Protein AF-A0A255YRR7-F1 (afdb_monomer_lite)

pLDDT: mean 94.7, std 6.84, range [47.78, 98.81]

Structure (mmCIF, N/CA/C/O backbone):
data_AF-A0A255YRR7-F1
#
_entry.id   AF-A0A255YRR7-F1
#
loop_
_atom_site.group_PDB
_atom_site.id
_atom_site.type_symbol
_atom_site.label_atom_id
_atom_site.label_alt_id
_atom_site.label_comp_id
_atom_site.label_asym_id
_atom_site.label_entity_id
_atom_site.label_seq_id
_atom_site.pdbx_PDB_ins_code
_atom_site.Cartn_x
_atom_site.Cartn_y
_atom_site.Cartn_z
_atom_site.occupancy
_atom_site.B_iso_or_equiv
_atom_site.auth_seq_id
_atom_site.auth_comp_id
_atom_site.auth_asym_id
_atom_site.auth_atom_id
_atom_site.pdbx_PDB_model_num
ATOM 1 N N . MET A 1 1 ? 23.793 9.890 -6.135 1.00 53.50 1 MET A N 1
ATOM 2 C CA . MET A 1 1 ? 23.347 9.539 -7.499 1.00 53.50 1 MET A CA 1
ATOM 3 C C . MET A 1 1 ? 22.215 8.545 -7.332 1.00 53.50 1 MET A C 1
ATOM 5 O O . MET A 1 1 ? 22.422 7.558 -6.641 1.00 53.50 1 MET A O 1
ATOM 9 N N . THR A 1 2 ? 21.015 8.856 -7.817 1.00 67.88 2 THR A N 1
ATOM 10 C CA . THR A 1 2 ? 19.862 7.955 -7.677 1.00 67.88 2 THR A CA 1
ATOM 11 C C . THR A 1 2 ? 20.075 6.732 -8.561 1.00 67.88 2 THR A C 1
ATOM 13 O O . THR A 1 2 ? 20.531 6.871 -9.698 1.00 67.88 2 THR A O 1
ATOM 16 N N . ASP A 1 3 ? 19.780 5.543 -8.038 1.00 87.75 3 ASP A N 1
ATOM 17 C CA . ASP A 1 3 ? 19.823 4.315 -8.826 1.00 87.75 3 ASP A CA 1
ATOM 18 C C . ASP A 1 3 ? 18.972 4.456 -10.098 1.00 87.75 3 ASP A C 1
ATOM 20 O O . ASP A 1 3 ? 17.912 5.081 -10.094 1.00 87.75 3 ASP A O 1
ATOM 24 N N . TRP A 1 4 ? 19.411 3.843 -11.200 1.00 93.94 4 TRP A N 1
ATOM 25 C CA . TRP A 1 4 ? 18.760 3.988 -12.511 1.00 93.94 4 TRP A CA 1
ATOM 26 C C . TRP A 1 4 ? 17.308 3.482 -12.560 1.00 93.94 4 TRP A C 1
ATOM 28 O O . TRP A 1 4 ? 16.596 3.820 -13.503 1.00 93.94 4 TRP A O 1
ATOM 38 N N . TYR A 1 5 ? 16.905 2.694 -11.558 1.00 94.56 5 TYR A N 1
ATOM 39 C CA . TYR A 1 5 ? 15.579 2.108 -11.365 1.00 94.56 5 TYR A CA 1
ATOM 40 C C . TYR A 1 5 ? 14.782 2.782 -10.232 1.00 94.56 5 TYR A C 1
ATOM 42 O O . TYR A 1 5 ? 13.851 2.183 -9.696 1.00 94.56 5 TYR A O 1
ATOM 50 N N . ARG A 1 6 ? 15.166 4.004 -9.832 1.00 96.75 6 ARG A N 1
ATOM 51 C CA . ARG A 1 6 ? 14.484 4.808 -8.804 1.00 96.75 6 ARG A CA 1
ATOM 52 C C . ARG A 1 6 ? 14.166 6.233 -9.261 1.00 96.75 6 ARG A C 1
ATOM 54 O O . ARG A 1 6 ? 14.314 7.196 -8.511 1.00 96.75 6 ARG A O 1
ATOM 61 N N . ARG A 1 7 ? 13.801 6.401 -10.532 1.00 96.19 7 ARG A N 1
ATOM 62 C CA . ARG A 1 7 ? 13.471 7.723 -11.086 1.00 96.19 7 ARG A CA 1
ATOM 63 C C . ARG A 1 7 ? 12.088 8.177 -10.631 1.00 96.19 7 ARG A C 1
ATOM 65 O O . ARG A 1 7 ? 11.178 7.366 -10.523 1.00 96.19 7 ARG A O 1
ATOM 72 N N . LYS A 1 8 ? 11.923 9.488 -10.454 1.00 96.75 8 LYS A N 1
ATOM 73 C CA . LYS A 1 8 ? 10.622 10.134 -10.197 1.00 96.75 8 LYS A CA 1
ATOM 74 C C . LYS A 1 8 ? 10.074 10.870 -11.427 1.00 96.75 8 LYS A C 1
ATOM 76 O O . LYS A 1 8 ? 9.119 11.628 -11.327 1.00 96.75 8 LYS A O 1
ATOM 81 N N . THR A 1 9 ? 10.692 10.644 -12.585 1.00 96.12 9 THR A N 1
ATOM 82 C CA . THR A 1 9 ? 10.307 11.159 -13.905 1.00 96.12 9 THR A CA 1
ATOM 83 C C . THR A 1 9 ? 10.268 10.007 -14.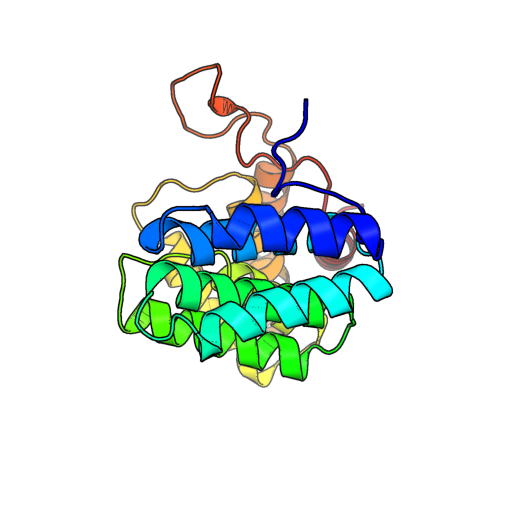901 1.00 96.12 9 THR A C 1
ATOM 85 O O . THR A 1 9 ? 10.913 8.980 -14.680 1.00 96.12 9 THR A O 1
ATOM 88 N N . TRP A 1 10 ? 9.517 10.175 -15.992 1.00 97.75 10 TRP A N 1
ATOM 89 C CA . TRP A 1 10 ? 9.424 9.171 -17.052 1.00 97.75 10 TRP A CA 1
ATOM 90 C C . TRP A 1 10 ? 9.285 9.798 -18.442 1.00 97.75 10 TRP A C 1
ATOM 92 O O . TRP A 1 10 ? 8.245 9.722 -19.097 1.00 97.75 10 TRP A O 1
ATOM 102 N N . THR A 1 11 ? 10.336 10.487 -18.876 1.00 97.25 11 THR A N 1
ATOM 103 C CA . THR A 1 11 ? 10.467 10.962 -20.259 1.00 97.25 11 THR A CA 1
ATOM 104 C C . THR A 1 11 ? 10.795 9.806 -21.212 1.00 97.25 11 THR A C 1
ATOM 106 O O . THR A 1 11 ? 11.198 8.728 -20.780 1.00 97.25 11 THR A O 1
ATOM 109 N N . LYS A 1 12 ? 10.700 10.034 -22.530 1.00 97.06 12 LYS A N 1
ATOM 110 C CA . LYS A 1 12 ? 11.133 9.047 -23.536 1.00 97.06 12 LYS A CA 1
ATOM 111 C C . LYS A 1 12 ? 12.590 8.603 -23.320 1.00 97.06 12 LYS A C 1
ATOM 113 O O . LYS A 1 12 ? 12.892 7.421 -23.409 1.00 97.06 12 LYS A O 1
ATOM 118 N N . THR A 1 13 ? 13.473 9.541 -22.978 1.00 97.31 13 THR A N 1
ATOM 119 C CA . THR A 1 13 ? 14.878 9.245 -22.666 1.00 97.31 13 THR A CA 1
ATOM 120 C C . THR A 1 13 ? 15.019 8.426 -21.382 1.00 97.31 13 THR A C 1
ATOM 122 O O . THR A 1 13 ? 15.795 7.474 -21.360 1.00 97.31 13 THR A O 1
ATOM 125 N N . ASP A 1 14 ? 14.248 8.739 -20.331 1.00 97.38 14 ASP A N 1
ATOM 126 C CA . ASP A 1 14 ? 14.235 7.930 -19.101 1.00 97.38 14 ASP A CA 1
ATOM 127 C C . ASP A 1 14 ? 13.838 6.480 -19.398 1.00 97.38 14 ASP A C 1
ATOM 129 O O . ASP A 1 14 ? 14.489 5.550 -18.919 1.00 97.38 14 ASP A O 1
ATOM 133 N N . GLU A 1 15 ? 12.795 6.296 -20.209 1.00 98.00 15 GLU A N 1
ATOM 134 C CA . GLU A 1 15 ? 12.277 4.991 -20.611 1.00 98.00 15 GLU A CA 1
ATOM 135 C C . GLU A 1 15 ? 13.313 4.183 -21.408 1.00 98.00 15 GLU A C 1
ATOM 137 O O . GLU A 1 15 ? 13.600 3.030 -21.070 1.00 98.00 15 GLU A O 1
ATOM 142 N N . GLU A 1 16 ? 13.916 4.791 -22.432 1.00 98.06 16 GLU A N 1
ATOM 143 C CA . GLU A 1 16 ? 14.947 4.162 -23.265 1.00 98.06 16 GLU A CA 1
ATOM 144 C C . GLU A 1 16 ? 16.166 3.742 -22.432 1.00 98.06 16 GLU A C 1
ATOM 146 O O . GLU A 1 16 ? 16.626 2.598 -22.518 1.00 98.06 16 GLU A O 1
ATOM 151 N N . GLU A 1 17 ? 16.666 4.629 -21.568 1.00 97.69 17 GLU A N 1
ATOM 152 C CA . GLU A 1 17 ? 17.787 4.324 -20.678 1.00 97.69 17 GLU A CA 1
ATOM 153 C C . GLU A 1 17 ? 17.446 3.224 -19.672 1.00 97.69 17 GLU A C 1
ATOM 155 O O . GLU A 1 17 ? 18.277 2.347 -19.399 1.00 97.69 17 GLU A O 1
ATOM 160 N N . TYR A 1 18 ? 16.240 3.268 -19.104 1.00 98.06 18 TYR A N 1
ATOM 161 C CA . TYR A 1 18 ? 15.774 2.282 -18.141 1.00 98.06 18 TYR A CA 1
ATOM 162 C C . TYR A 1 18 ? 15.717 0.892 -18.774 1.00 98.06 18 TYR A C 1
ATOM 164 O O . TYR A 1 18 ? 16.321 -0.046 -18.248 1.00 98.06 18 TYR A O 1
ATOM 172 N N . PHE A 1 19 ? 15.066 0.746 -19.930 1.00 98.25 19 PHE A N 1
ATOM 173 C CA . PHE A 1 19 ? 14.939 -0.556 -20.582 1.00 98.25 19 PHE A CA 1
ATOM 174 C C . PHE A 1 19 ? 16.262 -1.059 -21.168 1.00 98.25 19 PHE A C 1
ATOM 176 O O . PHE A 1 19 ? 16.522 -2.264 -21.115 1.00 98.25 19 PHE A O 1
ATOM 183 N N . ALA A 1 20 ? 17.151 -0.171 -21.625 1.00 98.25 20 ALA A N 1
ATOM 184 C CA . ALA A 1 20 ? 18.505 -0.555 -22.021 1.00 98.25 20 ALA A CA 1
ATOM 185 C C . ALA A 1 20 ? 19.300 -1.150 -20.844 1.00 98.25 20 ALA A C 1
ATOM 187 O O . ALA A 1 20 ? 19.995 -2.158 -21.007 1.00 98.25 20 ALA A O 1
ATOM 188 N N . LYS A 1 21 ? 19.185 -0.564 -19.643 1.00 97.81 21 LYS A N 1
ATOM 189 C CA . LYS A 1 21 ? 19.829 -1.085 -18.425 1.00 97.81 21 LYS A CA 1
ATOM 190 C C . LYS A 1 21 ? 19.153 -2.358 -17.918 1.00 97.81 21 LYS A C 1
ATOM 192 O O . LYS A 1 21 ? 19.854 -3.321 -17.607 1.00 97.81 21 LYS A O 1
ATOM 197 N N . LEU A 1 22 ? 17.821 -2.417 -17.925 1.00 97.81 22 LEU A N 1
ATOM 198 C CA . LEU A 1 22 ? 17.053 -3.612 -17.560 1.00 97.81 22 LEU A CA 1
ATOM 199 C C . LEU A 1 22 ? 17.411 -4.811 -18.452 1.00 97.81 22 LEU A C 1
ATOM 201 O O . LEU A 1 22 ? 17.582 -5.924 -17.957 1.00 97.81 22 LEU A O 1
ATOM 205 N N . GLY A 1 23 ? 17.598 -4.583 -19.756 1.00 97.38 23 GLY A N 1
ATOM 206 C CA . GLY A 1 23 ? 18.008 -5.611 -20.715 1.00 97.38 23 GLY A CA 1
ATOM 207 C C . GLY A 1 23 ? 19.394 -6.205 -20.437 1.00 97.38 23 GLY A C 1
ATOM 208 O O . GLY A 1 23 ? 19.621 -7.379 -20.735 1.00 97.38 23 GLY A O 1
ATOM 209 N N . ARG A 1 24 ? 20.296 -5.434 -19.816 1.00 97.19 24 ARG A N 1
ATOM 210 C CA . ARG A 1 24 ? 21.642 -5.875 -19.396 1.00 97.19 24 ARG A CA 1
ATOM 211 C C . ARG A 1 24 ? 21.664 -6.461 -17.983 1.00 97.19 24 ARG A C 1
ATOM 213 O O . ARG A 1 24 ? 22.611 -7.156 -17.626 1.00 97.19 24 ARG A O 1
ATOM 220 N N . ALA A 1 25 ? 20.639 -6.189 -17.179 1.00 97.00 25 ALA A N 1
ATOM 221 C CA . ALA A 1 25 ? 20.528 -6.709 -15.826 1.00 97.00 25 ALA A CA 1
ATOM 222 C C . ALA A 1 25 ? 20.283 -8.226 -15.816 1.00 97.00 25 ALA A C 1
ATOM 224 O O . ALA A 1 25 ? 19.698 -8.793 -16.751 1.00 97.00 25 ALA A O 1
ATOM 225 N N . ARG A 1 26 ? 20.702 -8.881 -14.726 1.00 95.62 26 ARG A N 1
ATOM 226 C CA . ARG A 1 26 ? 20.447 -10.310 -14.496 1.00 95.62 26 ARG A CA 1
ATOM 227 C C . ARG A 1 26 ? 18.941 -10.580 -14.461 1.00 95.62 26 ARG A C 1
ATOM 229 O O . ARG A 1 26 ? 18.185 -9.762 -13.944 1.00 95.62 26 ARG A O 1
ATOM 236 N N . LYS A 1 27 ? 18.509 -11.696 -15.061 1.00 93.19 27 LYS A N 1
ATOM 237 C CA . LYS A 1 27 ? 17.084 -12.002 -15.302 1.00 93.19 27 LYS A CA 1
ATOM 238 C C . LYS A 1 27 ? 16.262 -12.108 -14.014 1.00 93.19 27 LYS A C 1
ATOM 240 O O . LYS A 1 27 ? 15.123 -11.657 -13.998 1.00 93.19 27 LYS A O 1
ATOM 245 N N . ASP A 1 28 ? 16.856 -12.654 -12.961 1.00 90.88 28 ASP A N 1
ATOM 246 C CA . ASP A 1 28 ? 16.283 -12.807 -11.620 1.00 90.88 28 ASP A CA 1
ATOM 247 C C . ASP A 1 28 ? 15.906 -11.466 -10.967 1.00 90.88 28 ASP A C 1
ATOM 249 O O . ASP A 1 28 ? 14.863 -11.368 -10.326 1.00 90.88 28 ASP A O 1
ATOM 253 N N . GLY A 1 29 ? 16.698 -10.412 -11.182 1.00 94.81 29 GLY A N 1
ATOM 254 C CA . GLY A 1 29 ? 16.455 -9.086 -10.597 1.00 94.81 29 GLY A CA 1
ATOM 255 C C . GLY A 1 29 ? 15.499 -8.181 -11.383 1.00 94.81 29 GLY A C 1
ATOM 256 O O . GLY A 1 29 ? 15.086 -7.137 -10.881 1.00 94.81 29 GLY A O 1
ATOM 257 N N . ARG A 1 30 ? 15.133 -8.531 -12.623 1.00 97.44 30 ARG A N 1
ATOM 258 C CA . ARG A 1 30 ? 14.392 -7.615 -13.518 1.00 97.44 30 ARG A CA 1
ATOM 259 C C . ARG A 1 30 ? 13.007 -7.249 -13.001 1.00 97.44 30 ARG A C 1
ATOM 261 O O . ARG A 1 30 ? 12.644 -6.077 -13.043 1.00 97.44 30 ARG A O 1
ATOM 268 N N . ALA A 1 31 ? 12.262 -8.228 -12.495 1.00 97.81 31 ALA A N 1
ATOM 269 C CA . ALA A 1 31 ? 10.935 -7.996 -11.929 1.00 97.81 31 ALA A CA 1
ATOM 270 C C . ALA A 1 31 ? 10.994 -7.032 -10.729 1.00 97.81 31 ALA A C 1
ATOM 272 O O . ALA A 1 31 ? 10.196 -6.101 -10.645 1.00 97.81 31 ALA A O 1
ATOM 273 N N . GLN A 1 32 ? 12.012 -7.171 -9.875 1.00 97.38 32 GLN A N 1
ATOM 274 C CA . GLN A 1 32 ? 12.239 -6.256 -8.759 1.00 97.38 32 GLN A CA 1
ATOM 275 C C . GLN A 1 32 ? 12.539 -4.831 -9.242 1.00 97.38 32 GLN A C 1
ATOM 277 O O . GLN A 1 32 ? 11.980 -3.876 -8.705 1.00 97.38 32 GLN A O 1
ATOM 282 N N . TYR A 1 33 ? 13.388 -4.658 -10.262 1.00 98.06 33 TYR A N 1
ATOM 283 C CA . TYR A 1 33 ? 13.665 -3.327 -10.817 1.00 98.06 33 TYR A CA 1
ATOM 284 C C . TYR A 1 33 ? 12.415 -2.675 -11.415 1.00 98.06 33 TYR A C 1
ATOM 286 O O . TYR A 1 33 ? 12.248 -1.462 -11.266 1.00 98.06 33 TYR A O 1
ATOM 294 N N . LEU A 1 34 ? 11.538 -3.452 -12.065 1.00 98.56 34 LEU A N 1
ATOM 295 C CA . LEU A 1 34 ? 10.245 -2.971 -12.573 1.00 98.56 34 LEU A CA 1
ATOM 296 C C . LEU A 1 34 ? 9.365 -2.474 -11.431 1.00 98.56 34 LEU A C 1
ATOM 298 O O . LEU A 1 34 ? 8.870 -1.348 -11.487 1.00 98.56 34 LEU A O 1
ATOM 302 N N . ARG A 1 35 ? 9.229 -3.272 -10.367 1.00 98.25 35 ARG A N 1
ATOM 303 C CA . ARG A 1 35 ? 8.410 -2.903 -9.213 1.00 98.25 35 ARG A CA 1
ATOM 304 C C . ARG A 1 35 ? 8.957 -1.671 -8.502 1.00 98.25 35 ARG A C 1
ATOM 306 O O . ARG A 1 35 ? 8.194 -0.760 -8.204 1.00 98.25 35 ARG A O 1
ATOM 313 N N . VAL A 1 36 ? 10.260 -1.629 -8.221 1.00 98.00 36 VAL A N 1
ATOM 314 C CA . VAL A 1 36 ? 10.873 -0.498 -7.508 1.00 98.00 36 VAL A CA 1
ATOM 315 C C . VAL A 1 36 ? 10.689 0.795 -8.298 1.00 98.00 36 VAL A C 1
ATOM 317 O O . VAL A 1 36 ? 10.278 1.799 -7.724 1.00 98.00 36 VAL A O 1
ATOM 320 N N . GLN A 1 37 ? 10.910 0.760 -9.611 1.00 98.56 37 GLN A N 1
ATOM 321 C CA . GLN A 1 37 ? 10.681 1.924 -10.456 1.00 98.56 37 GLN A CA 1
ATOM 322 C C . GLN A 1 37 ? 9.203 2.338 -10.465 1.00 98.56 37 GLN A C 1
ATOM 324 O O . GLN A 1 37 ? 8.909 3.526 -10.371 1.00 98.56 37 GLN A O 1
ATOM 329 N N . ALA A 1 38 ? 8.269 1.383 -10.535 1.00 98.62 38 ALA A N 1
ATOM 330 C CA . ALA A 1 38 ? 6.840 1.675 -10.462 1.00 98.62 38 ALA A CA 1
ATOM 331 C C . ALA A 1 38 ? 6.448 2.341 -9.132 1.00 98.62 38 ALA A C 1
ATOM 333 O O . ALA A 1 38 ? 5.704 3.316 -9.151 1.00 98.62 38 ALA A O 1
ATOM 334 N N . ILE A 1 39 ? 6.982 1.879 -7.996 1.00 98.12 39 ILE A N 1
ATOM 335 C CA . ILE A 1 39 ? 6.730 2.477 -6.672 1.00 98.12 39 ILE A CA 1
ATOM 336 C C . ILE A 1 39 ? 7.175 3.942 -6.634 1.00 98.12 39 ILE A C 1
ATOM 338 O O . ILE A 1 39 ? 6.422 4.801 -6.187 1.00 98.12 39 ILE A O 1
ATOM 342 N N . GLU A 1 40 ? 8.358 4.250 -7.161 1.00 98.12 40 GLU A N 1
ATOM 343 C CA . GLU A 1 40 ? 8.893 5.621 -7.165 1.00 98.12 40 GLU A CA 1
ATOM 344 C C . GLU A 1 40 ? 8.031 6.561 -8.021 1.00 98.12 40 GLU A C 1
ATOM 346 O O . GLU A 1 40 ? 7.865 7.733 -7.683 1.00 98.12 40 GLU A O 1
ATOM 351 N N . LEU A 1 41 ? 7.417 6.039 -9.089 1.00 98.50 41 LEU A N 1
ATOM 352 C CA . LEU A 1 41 ? 6.430 6.764 -9.889 1.00 98.50 41 LEU A CA 1
ATOM 353 C C . LEU A 1 41 ? 5.088 6.914 -9.153 1.00 98.50 41 LEU A C 1
ATOM 355 O O . LEU A 1 41 ? 4.501 7.993 -9.202 1.00 98.50 41 LEU A O 1
ATOM 359 N N . ILE A 1 42 ? 4.618 5.890 -8.431 1.00 98.44 42 ILE A N 1
ATOM 360 C CA . ILE A 1 42 ? 3.394 5.951 -7.607 1.00 98.44 42 ILE A CA 1
ATOM 361 C C . ILE A 1 42 ? 3.507 7.040 -6.535 1.00 98.44 42 ILE A C 1
ATOM 363 O O . ILE A 1 42 ? 2.572 7.823 -6.352 1.00 98.44 42 ILE A O 1
ATOM 367 N N . GLU A 1 43 ? 4.662 7.148 -5.874 1.00 96.31 43 GLU A N 1
ATOM 368 C CA . GLU A 1 43 ? 4.917 8.148 -4.829 1.00 96.31 43 GLU A CA 1
ATOM 369 C C . GLU A 1 43 ? 4.735 9.596 -5.305 1.00 96.31 43 GLU A C 1
ATOM 371 O O . GLU A 1 43 ? 4.392 10.466 -4.502 1.00 96.31 43 GLU A O 1
ATOM 376 N N . THR A 1 44 ? 4.940 9.867 -6.599 1.00 97.25 44 THR A N 1
ATOM 377 C CA . THR A 1 44 ? 4.756 11.212 -7.176 1.00 97.25 44 THR A CA 1
ATOM 378 C C . THR A 1 44 ? 3.293 11.647 -7.189 1.00 97.25 44 THR A C 1
ATOM 380 O O . THR A 1 44 ? 3.018 12.846 -7.220 1.00 97.25 44 THR A O 1
ATOM 383 N N . LYS A 1 45 ? 2.355 10.685 -7.176 1.00 96.62 45 LYS A N 1
ATOM 384 C CA . LYS A 1 45 ? 0.906 10.888 -7.351 1.00 96.62 45 LYS A CA 1
ATOM 385 C C . LYS A 1 45 ? 0.528 11.590 -8.666 1.00 96.62 45 LYS A C 1
ATOM 387 O O . LYS A 1 45 ? -0.615 12.017 -8.825 1.00 96.62 45 LYS A O 1
ATOM 392 N N . ASP A 1 46 ? 1.456 11.694 -9.619 1.00 97.81 46 ASP A N 1
ATOM 393 C CA . ASP A 1 46 ? 1.201 12.266 -10.938 1.00 97.81 46 ASP A CA 1
ATOM 394 C C . ASP A 1 46 ? 0.400 11.282 -11.802 1.00 97.81 46 ASP A C 1
ATOM 396 O O . ASP A 1 46 ? 0.791 10.130 -11.990 1.00 97.81 46 ASP A O 1
ATOM 400 N N . LYS A 1 47 ? -0.727 11.732 -12.364 1.00 96.25 47 LYS A N 1
ATOM 401 C CA . LYS A 1 47 ? -1.658 10.868 -13.113 1.00 96.25 47 LYS A CA 1
ATOM 402 C C . LYS A 1 47 ? -1.023 10.207 -14.345 1.00 96.25 47 LYS A C 1
ATOM 404 O O . LYS A 1 47 ? -1.364 9.063 -14.668 1.00 96.25 47 LYS A O 1
ATOM 409 N N . ASN A 1 48 ? -0.104 10.893 -15.024 1.00 96.94 48 ASN A N 1
ATOM 410 C CA . ASN A 1 48 ? 0.596 10.334 -16.178 1.00 96.94 48 ASN A CA 1
ATOM 411 C C . ASN A 1 48 ? 1.590 9.264 -15.717 1.00 96.94 48 ASN A C 1
ATOM 413 O O . ASN A 1 48 ? 1.615 8.166 -16.277 1.00 96.94 48 ASN A O 1
ATOM 417 N N . LEU A 1 49 ? 2.340 9.538 -14.646 1.00 98.56 49 LEU A N 1
ATOM 418 C CA . LEU A 1 49 ? 3.298 8.587 -14.078 1.00 98.56 49 LEU A CA 1
ATOM 419 C C . LEU A 1 49 ? 2.619 7.365 -13.444 1.00 98.56 49 LEU A C 1
ATOM 421 O O . LEU A 1 49 ? 3.157 6.265 -13.549 1.00 98.56 49 LEU A O 1
ATOM 425 N N . LEU A 1 50 ? 1.408 7.498 -12.893 1.00 98.62 50 LEU A N 1
ATOM 426 C CA . LEU A 1 50 ? 0.604 6.350 -12.448 1.00 98.62 50 LEU A CA 1
ATOM 427 C C . LEU A 1 50 ? 0.285 5.390 -13.599 1.00 98.62 50 LEU A C 1
ATOM 429 O O . LEU A 1 50 ? 0.335 4.174 -13.435 1.00 98.62 50 LEU A O 1
ATOM 433 N N . SER A 1 51 ? -0.001 5.931 -14.784 1.00 98.50 51 SER A N 1
ATOM 434 C CA . SER A 1 51 ? -0.278 5.124 -15.978 1.00 98.50 51 SER A CA 1
ATOM 435 C C . SER A 1 51 ? 0.971 4.409 -16.494 1.00 98.50 51 SER A C 1
ATOM 437 O O . SER A 1 51 ? 0.882 3.307 -17.031 1.00 98.50 51 SER A O 1
ATOM 439 N N . VAL A 1 52 ? 2.151 5.000 -16.300 1.00 98.56 52 VAL A N 1
ATOM 440 C CA . VAL A 1 52 ? 3.429 4.326 -16.554 1.00 98.56 52 VAL A CA 1
ATOM 441 C C . VAL A 1 52 ? 3.679 3.228 -15.521 1.00 98.56 52 VAL A C 1
ATOM 443 O O . VAL A 1 52 ? 3.988 2.101 -15.902 1.00 98.56 52 VAL A O 1
ATOM 446 N N . ALA A 1 53 ? 3.523 3.530 -14.230 1.00 98.81 53 ALA A N 1
ATOM 447 C CA . ALA A 1 53 ? 3.717 2.570 -13.148 1.00 98.81 53 ALA A CA 1
ATOM 448 C C . ALA A 1 53 ? 2.852 1.320 -13.357 1.00 98.81 53 ALA A C 1
ATOM 450 O O . ALA A 1 53 ? 3.353 0.201 -13.292 1.00 98.81 53 ALA A O 1
ATOM 451 N N . GLU A 1 54 ? 1.582 1.507 -13.716 1.00 98.81 54 GLU A N 1
ATOM 452 C CA . GLU A 1 54 ? 0.667 0.419 -14.058 1.00 98.81 54 GLU A CA 1
ATOM 453 C C . GLU A 1 54 ? 1.185 -0.450 -15.214 1.00 98.81 54 GLU A C 1
ATOM 455 O O . GLU A 1 54 ? 1.131 -1.677 -15.133 1.00 98.81 54 GLU A O 1
ATOM 460 N N . LYS A 1 55 ? 1.729 0.152 -16.281 1.00 98.69 55 LYS A N 1
ATOM 461 C CA . LYS A 1 55 ? 2.326 -0.603 -17.397 1.00 98.69 55 LYS A CA 1
ATOM 462 C C . LYS A 1 55 ? 3.529 -1.432 -16.944 1.00 98.69 55 LYS A C 1
ATOM 464 O O . LYS A 1 55 ? 3.634 -2.597 -17.325 1.00 98.69 55 LYS A O 1
ATOM 469 N N . LEU A 1 56 ? 4.416 -0.862 -16.124 1.00 98.75 56 LEU A N 1
ATOM 470 C CA . LEU A 1 56 ? 5.582 -1.575 -15.584 1.00 98.75 56 LEU A CA 1
ATOM 471 C C . LEU A 1 56 ? 5.158 -2.761 -14.709 1.00 98.75 56 LEU A C 1
ATOM 473 O O . LEU A 1 56 ? 5.713 -3.850 -14.839 1.00 98.75 56 LEU A O 1
ATOM 477 N N . LEU A 1 57 ? 4.142 -2.569 -13.869 1.00 98.75 57 LEU A N 1
ATOM 478 C CA . LEU A 1 57 ? 3.564 -3.606 -13.015 1.00 98.75 57 LEU A CA 1
ATOM 479 C C . LEU A 1 57 ? 2.899 -4.725 -13.831 1.00 98.75 57 LEU A C 1
ATOM 481 O O . LEU A 1 57 ? 3.174 -5.902 -13.609 1.00 98.75 57 LEU A O 1
ATOM 485 N N . ASN A 1 58 ? 2.102 -4.392 -14.847 1.00 98.62 58 ASN A N 1
ATOM 486 C CA . ASN A 1 58 ? 1.500 -5.397 -15.731 1.00 98.62 58 ASN A CA 1
ATOM 487 C C . ASN A 1 58 ? 2.550 -6.203 -16.519 1.00 98.62 58 ASN A C 1
ATOM 489 O O . ASN A 1 58 ? 2.343 -7.386 -16.804 1.00 98.62 58 ASN A O 1
ATOM 493 N N . LYS A 1 59 ? 3.714 -5.610 -16.814 1.00 98.44 59 LYS A N 1
ATOM 494 C CA . LYS A 1 59 ? 4.859 -6.325 -17.398 1.00 98.44 59 LYS A CA 1
ATOM 495 C C . LYS A 1 59 ? 5.390 -7.420 -16.467 1.00 98.44 59 LYS A C 1
ATOM 497 O O . LYS A 1 59 ? 5.783 -8.480 -16.939 1.00 98.44 59 LYS A O 1
ATOM 502 N N . ILE A 1 60 ? 5.356 -7.207 -15.148 1.00 98.31 60 ILE A N 1
ATOM 503 C CA . ILE A 1 60 ? 5.733 -8.234 -14.162 1.00 98.31 60 ILE A CA 1
ATOM 504 C C . ILE A 1 60 ? 4.785 -9.430 -14.257 1.00 98.31 60 ILE A C 1
ATOM 506 O O . ILE A 1 60 ? 5.242 -10.565 -14.373 1.00 98.31 60 ILE A O 1
ATOM 510 N N . LEU A 1 61 ? 3.474 -9.174 -14.270 1.00 97.38 61 LEU A N 1
ATOM 511 C CA . LEU A 1 61 ? 2.452 -10.227 -14.316 1.00 97.38 61 LEU A CA 1
ATOM 512 C C . LEU A 1 61 ? 2.498 -11.063 -15.602 1.00 97.38 61 LEU A C 1
ATOM 514 O O . LEU A 1 61 ? 2.125 -12.233 -15.579 1.00 97.38 61 LEU A O 1
ATOM 518 N N . THR A 1 62 ? 2.934 -10.463 -16.709 1.00 97.88 62 THR A N 1
ATOM 519 C CA . THR A 1 62 ? 2.971 -11.106 -18.031 1.00 97.88 62 THR A CA 1
ATOM 520 C C . THR A 1 62 ? 4.302 -11.793 -18.323 1.00 97.88 62 THR A C 1
ATOM 522 O O . THR A 1 62 ? 4.307 -12.909 -18.832 1.00 97.88 62 THR A O 1
ATOM 525 N N . GLU A 1 63 ? 5.432 -11.168 -17.988 1.00 97.50 63 GLU A N 1
ATOM 526 C CA . GLU A 1 63 ? 6.764 -11.680 -18.348 1.00 97.50 63 GLU A CA 1
ATOM 527 C C . GLU A 1 63 ? 7.450 -12.472 -17.238 1.00 97.50 63 GLU A C 1
ATOM 529 O O . GLU A 1 63 ? 8.383 -13.226 -17.512 1.00 97.50 63 GLU A O 1
ATOM 534 N N . TYR A 1 64 ? 7.002 -12.313 -15.991 1.00 96.62 64 TYR A N 1
ATOM 535 C CA . TYR A 1 64 ? 7.564 -12.993 -14.824 1.00 96.62 64 TYR A CA 1
ATOM 536 C C . TYR A 1 64 ? 6.465 -13.683 -13.993 1.00 96.62 64 TYR A C 1
ATOM 538 O O . TYR A 1 64 ? 6.422 -13.498 -12.773 1.00 96.62 64 TYR A O 1
ATOM 546 N N . PRO A 1 65 ? 5.574 -14.489 -14.610 1.00 94.12 65 PRO A N 1
ATOM 547 C CA . PRO A 1 65 ? 4.394 -15.040 -13.934 1.00 94.12 65 PRO A CA 1
ATOM 548 C C . PRO A 1 65 ? 4.734 -15.955 -12.746 1.00 94.12 65 PRO A C 1
ATOM 550 O O . PRO A 1 65 ? 3.943 -16.054 -11.804 1.00 94.12 65 PRO A O 1
ATOM 553 N N . ASP A 1 66 ? 5.919 -16.573 -12.766 1.00 94.12 66 ASP A N 1
ATOM 554 C CA . ASP A 1 66 ? 6.411 -17.477 -11.721 1.00 94.12 66 ASP A CA 1
ATOM 555 C C . ASP A 1 66 ? 7.082 -16.747 -10.547 1.00 94.12 66 ASP A C 1
ATOM 557 O O . ASP A 1 66 ? 7.369 -17.356 -9.511 1.00 94.12 66 ASP A O 1
ATOM 561 N N . ASN A 1 67 ? 7.331 -15.437 -10.665 1.00 94.94 67 ASN A N 1
ATOM 562 C CA . ASN A 1 67 ? 7.916 -14.658 -9.579 1.00 94.94 67 ASN A CA 1
ATOM 563 C C . ASN A 1 67 ? 6.844 -14.303 -8.541 1.00 94.94 67 ASN A C 1
ATOM 565 O O . ASN A 1 67 ? 6.239 -13.233 -8.572 1.00 94.94 67 ASN A O 1
ATOM 569 N N . ARG A 1 68 ? 6.620 -15.224 -7.600 1.00 94.75 68 ARG A N 1
ATOM 570 C CA . ARG A 1 68 ? 5.578 -15.120 -6.567 1.00 94.75 68 ARG A CA 1
ATOM 571 C C . ARG A 1 68 ? 5.707 -13.861 -5.708 1.00 94.75 68 ARG A C 1
ATOM 573 O O . ARG A 1 68 ? 4.710 -13.186 -5.469 1.00 94.75 68 ARG A O 1
ATOM 580 N N . ILE A 1 69 ? 6.930 -13.524 -5.287 1.00 93.50 69 ILE A N 1
ATOM 581 C CA . ILE A 1 69 ? 7.199 -12.339 -4.457 1.00 93.50 69 ILE A CA 1
ATOM 582 C C . ILE A 1 69 ? 6.750 -11.079 -5.199 1.00 93.50 69 ILE A C 1
ATOM 584 O O . ILE A 1 69 ? 5.954 -10.295 -4.680 1.00 93.50 69 ILE A O 1
ATOM 588 N N . GLU A 1 70 ? 7.225 -10.906 -6.432 1.00 95.25 70 GLU A N 1
ATOM 589 C CA . GLU A 1 70 ? 6.921 -9.711 -7.215 1.00 95.25 70 GLU A CA 1
ATOM 590 C C . GLU A 1 70 ? 5.455 -9.685 -7.661 1.00 95.25 70 GLU A C 1
ATOM 592 O O . GLU A 1 70 ? 4.857 -8.614 -7.694 1.00 95.25 70 GLU A O 1
ATOM 597 N N . LYS A 1 71 ? 4.827 -10.840 -7.906 1.00 95.62 71 LYS A N 1
ATOM 598 C CA . LYS A 1 71 ? 3.397 -10.953 -8.227 1.00 95.62 71 LYS A CA 1
ATOM 599 C C . LYS A 1 71 ? 2.500 -10.469 -7.085 1.00 95.62 71 LYS A C 1
ATOM 601 O O . LYS A 1 71 ? 1.625 -9.638 -7.327 1.00 95.62 71 LYS A O 1
ATOM 606 N N . SER A 1 72 ? 2.749 -10.920 -5.853 1.00 95.56 72 SER A N 1
ATOM 607 C CA . SER A 1 72 ? 1.997 -10.473 -4.668 1.00 95.56 72 SER A CA 1
ATOM 608 C C . SER A 1 72 ? 2.110 -8.961 -4.481 1.00 95.56 72 SER A C 1
ATOM 610 O O . SER A 1 72 ? 1.113 -8.250 -4.377 1.00 95.56 72 SER A O 1
ATOM 612 N N . GLN A 1 73 ? 3.343 -8.449 -4.518 1.00 97.12 73 GLN A N 1
ATOM 613 C CA . GLN A 1 73 ? 3.617 -7.020 -4.371 1.00 97.12 73 GLN A CA 1
ATOM 614 C C . GLN A 1 73 ? 2.996 -6.200 -5.510 1.00 97.12 73 GLN A C 1
ATOM 616 O O . GLN A 1 73 ? 2.492 -5.103 -5.281 1.00 97.12 73 GLN A O 1
ATOM 621 N N . THR A 1 74 ? 2.982 -6.747 -6.728 1.00 98.19 74 THR A N 1
ATOM 622 C CA . THR A 1 74 ? 2.385 -6.107 -7.902 1.00 98.19 74 THR A CA 1
ATOM 623 C C . THR A 1 74 ? 0.882 -5.924 -7.747 1.00 98.19 74 THR A C 1
ATOM 625 O O . THR A 1 74 ? 0.383 -4.841 -8.046 1.00 98.19 74 THR A O 1
ATOM 628 N N . PHE A 1 75 ? 0.153 -6.925 -7.246 1.00 98.50 75 PHE A N 1
ATOM 629 C CA . PHE A 1 75 ? -1.277 -6.760 -6.977 1.00 98.50 75 PHE A CA 1
ATOM 630 C C . PHE A 1 75 ? -1.538 -5.663 -5.943 1.00 98.50 75 PHE A C 1
ATOM 632 O O . PHE A 1 75 ? -2.386 -4.805 -6.183 1.00 98.50 75 PHE A O 1
ATOM 639 N N . ASN A 1 76 ? -0.770 -5.617 -4.851 1.00 98.25 76 ASN A N 1
ATOM 640 C CA . ASN A 1 76 ? -0.896 -4.536 -3.873 1.00 98.25 76 ASN A CA 1
ATOM 641 C C . ASN A 1 76 ? -0.608 -3.153 -4.496 1.00 98.25 76 ASN A C 1
ATOM 643 O O . ASN A 1 76 ? -1.407 -2.232 -4.345 1.00 98.25 76 ASN A O 1
ATOM 647 N N . SER A 1 77 ? 0.477 -3.004 -5.263 1.00 98.56 77 SER A N 1
ATOM 648 C CA . SER A 1 77 ? 0.813 -1.728 -5.916 1.00 98.56 77 SER A CA 1
ATOM 649 C C . SER A 1 77 ? -0.201 -1.308 -6.987 1.00 98.56 77 SER A C 1
ATOM 651 O O . SER A 1 77 ? -0.485 -0.118 -7.117 1.00 98.56 77 SER A O 1
ATOM 653 N N . LEU A 1 78 ? -0.794 -2.251 -7.728 1.00 98.81 78 LEU A N 1
ATOM 654 C CA . LEU A 1 78 ? -1.905 -1.949 -8.636 1.00 98.81 78 LEU A CA 1
ATOM 655 C C . LEU A 1 78 ? -3.109 -1.421 -7.847 1.00 98.81 78 LEU A C 1
ATOM 657 O O . LEU A 1 78 ? -3.655 -0.382 -8.209 1.00 98.81 78 LEU A O 1
ATOM 661 N N . GLY A 1 79 ? -3.466 -2.054 -6.727 1.00 98.62 79 GLY A N 1
ATOM 662 C CA . GLY A 1 79 ? -4.514 -1.545 -5.840 1.00 98.62 79 GLY A CA 1
ATOM 663 C C . GLY A 1 79 ? -4.252 -0.107 -5.377 1.00 98.62 79 GLY A C 1
ATOM 664 O O . GLY A 1 79 ? -5.163 0.719 -5.383 1.00 98.62 79 GLY A O 1
ATOM 665 N N . GLU A 1 80 ? -3.003 0.240 -5.053 1.00 98.38 80 GLU A N 1
ATOM 666 C CA . GLU A 1 80 ? -2.623 1.610 -4.681 1.00 98.38 80 GLU A CA 1
ATOM 667 C C . GLU A 1 80 ? -2.788 2.615 -5.829 1.00 98.38 80 GLU A C 1
ATOM 669 O O . GLU A 1 80 ? -3.270 3.726 -5.597 1.00 98.38 80 GLU A O 1
ATOM 674 N N . ILE A 1 81 ? -2.465 2.231 -7.068 1.00 98.69 81 ILE A N 1
ATOM 675 C CA . ILE A 1 81 ? -2.705 3.072 -8.253 1.00 98.69 81 ILE A CA 1
ATOM 676 C C . ILE A 1 81 ? -4.196 3.386 -8.394 1.00 98.69 81 ILE A C 1
ATOM 678 O O . ILE A 1 81 ? -4.568 4.550 -8.563 1.00 98.69 81 ILE A O 1
ATOM 682 N N . TYR A 1 82 ? -5.057 2.373 -8.301 1.00 98.62 82 TYR A N 1
ATOM 683 C CA . TYR A 1 82 ? -6.504 2.566 -8.425 1.00 98.62 82 TYR A CA 1
ATOM 684 C C . TYR A 1 82 ? -7.089 3.326 -7.225 1.00 98.62 82 TYR A C 1
ATOM 686 O O . TYR A 1 82 ? -7.935 4.199 -7.417 1.00 98.62 82 TYR A O 1
ATOM 694 N N . LYS A 1 83 ? -6.541 3.135 -6.014 1.00 97.31 83 LYS A N 1
ATOM 695 C CA . LYS A 1 83 ? -6.841 3.973 -4.838 1.00 97.31 83 LYS A CA 1
ATOM 696 C C . LYS A 1 83 ? -6.546 5.452 -5.105 1.00 97.31 83 LYS A C 1
ATOM 698 O O . LYS A 1 83 ? -7.374 6.301 -4.783 1.00 97.31 83 LYS A O 1
ATOM 703 N N . LEU A 1 84 ? -5.391 5.774 -5.694 1.00 96.69 84 LEU A N 1
ATOM 704 C CA . LEU A 1 84 ? -5.008 7.153 -6.037 1.00 96.69 84 LEU A CA 1
ATOM 705 C C . LEU A 1 84 ? -5.851 7.749 -7.171 1.00 96.69 84 LEU A C 1
ATOM 707 O O . LEU A 1 84 ? -6.006 8.966 -7.241 1.00 96.69 84 LEU A O 1
ATOM 711 N N . ARG A 1 85 ? -6.400 6.902 -8.045 1.00 97.50 85 ARG A N 1
ATOM 712 C CA . ARG A 1 85 ? -7.363 7.289 -9.087 1.00 97.50 85 ARG A CA 1
ATOM 713 C C . ARG A 1 85 ? -8.806 7.375 -8.584 1.00 97.50 85 ARG A C 1
ATOM 715 O O . ARG A 1 85 ? -9.675 7.732 -9.368 1.00 97.50 85 ARG A O 1
ATOM 722 N N . GLU A 1 86 ? -9.042 7.063 -7.310 1.00 95.88 86 GLU A N 1
ATOM 723 C CA . GLU A 1 86 ? -10.368 7.011 -6.677 1.00 95.88 86 GLU A CA 1
ATOM 724 C C . GLU A 1 86 ? -11.324 5.975 -7.293 1.00 95.88 86 GLU A C 1
ATOM 726 O O . GLU A 1 86 ? -12.526 6.002 -7.049 1.00 95.88 86 GLU A O 1
ATOM 731 N N . ASP A 1 87 ? -10.780 5.002 -8.027 1.00 98.06 87 ASP A N 1
ATOM 732 C CA . ASP A 1 87 ? -11.507 3.822 -8.489 1.00 98.06 87 ASP A CA 1
ATOM 733 C C . ASP A 1 87 ? -11.398 2.728 -7.421 1.00 98.06 87 ASP A C 1
ATOM 735 O O . ASP A 1 87 ? -10.522 1.855 -7.440 1.00 98.06 87 ASP A O 1
ATOM 739 N N . TYR A 1 88 ? -12.262 2.844 -6.415 1.00 97.75 88 TYR A N 1
ATOM 740 C CA . TYR A 1 88 ? -12.226 1.979 -5.240 1.00 97.75 88 TYR A CA 1
ATOM 741 C C . TYR A 1 88 ? -12.636 0.541 -5.538 1.00 97.75 88 TYR A C 1
ATOM 743 O O . TYR A 1 88 ? -12.082 -0.366 -4.922 1.00 97.75 88 TYR A O 1
ATOM 751 N N . ASP A 1 89 ? -13.541 0.308 -6.487 1.00 98.31 89 ASP A N 1
ATOM 752 C CA . ASP A 1 89 ? -13.965 -1.050 -6.830 1.00 98.31 89 ASP A CA 1
ATOM 753 C C . ASP A 1 89 ? -12.808 -1.828 -7.472 1.00 98.31 89 ASP A C 1
ATOM 755 O O . ASP A 1 89 ? -12.492 -2.946 -7.045 1.00 98.31 89 ASP A O 1
ATOM 759 N N . THR A 1 90 ? -12.086 -1.212 -8.415 1.00 98.50 90 THR A N 1
ATOM 760 C CA . THR A 1 90 ? -10.895 -1.838 -9.002 1.00 98.50 90 THR A CA 1
ATOM 761 C C . THR A 1 90 ? -9.769 -1.984 -7.975 1.00 98.50 90 THR A C 1
ATOM 763 O O . THR A 1 90 ? -9.101 -3.023 -7.933 1.00 98.50 90 THR A O 1
ATOM 766 N N . ALA A 1 91 ? -9.574 -0.990 -7.100 1.00 98.75 91 ALA A N 1
ATOM 767 C CA . ALA A 1 91 ? -8.578 -1.062 -6.031 1.00 98.75 91 ALA A CA 1
ATOM 768 C C . ALA A 1 91 ? -8.833 -2.248 -5.087 1.00 98.75 91 ALA A C 1
ATOM 770 O O . ALA A 1 91 ? -7.923 -3.042 -4.837 1.00 98.75 91 ALA A O 1
ATOM 771 N N . LEU A 1 92 ? -10.074 -2.412 -4.615 1.00 98.69 92 LEU A N 1
ATOM 772 C CA . LEU A 1 92 ? -10.480 -3.532 -3.763 1.00 98.69 92 LEU A CA 1
ATOM 773 C C . LEU A 1 92 ? -10.266 -4.875 -4.464 1.00 98.69 92 LEU A C 1
ATOM 775 O O . LEU A 1 92 ? -9.771 -5.808 -3.832 1.00 98.69 92 LEU A O 1
ATOM 779 N N . GLY A 1 93 ? -10.557 -4.970 -5.765 1.00 98.69 93 GLY A N 1
ATOM 780 C CA . GLY A 1 93 ? -10.290 -6.173 -6.555 1.00 98.69 93 GLY A CA 1
ATOM 781 C C . GLY A 1 93 ? -8.807 -6.564 -6.577 1.00 98.69 93 GLY A C 1
ATOM 782 O O . GLY A 1 93 ? -8.470 -7.739 -6.425 1.00 98.69 93 GLY A O 1
ATOM 783 N N . TYR A 1 94 ? -7.901 -5.595 -6.722 1.00 98.75 94 TYR A N 1
ATOM 784 C CA . TYR A 1 94 ? -6.459 -5.857 -6.695 1.00 98.75 94 TYR A CA 1
ATOM 785 C C . TYR A 1 94 ? -5.921 -6.158 -5.296 1.00 98.75 94 TYR A C 1
ATOM 787 O O . TYR A 1 94 ? -5.139 -7.099 -5.142 1.00 98.75 94 TYR A O 1
ATOM 795 N N . PHE A 1 95 ? -6.363 -5.435 -4.265 1.00 98.62 95 PHE A N 1
ATOM 796 C CA . PHE A 1 95 ? -5.990 -5.770 -2.890 1.00 98.62 95 PHE A CA 1
ATOM 797 C C . PHE A 1 95 ? -6.493 -7.161 -2.501 1.00 98.62 95 PHE A C 1
ATOM 799 O O . PHE A 1 95 ? -5.754 -7.910 -1.866 1.00 98.62 95 PHE A O 1
ATOM 806 N N . GLN A 1 96 ? -7.690 -7.552 -2.950 1.00 98.50 96 GLN A N 1
ATOM 807 C CA . GLN A 1 96 ? -8.209 -8.900 -2.739 1.00 98.50 96 GLN A CA 1
ATOM 808 C C . GLN A 1 96 ? -7.325 -9.960 -3.402 1.00 98.50 96 GLN A C 1
ATOM 810 O O . GLN A 1 96 ? -6.962 -10.929 -2.744 1.00 98.50 96 GLN A O 1
ATOM 815 N N . LYS A 1 97 ? -6.897 -9.748 -4.655 1.00 98.19 97 LYS A N 1
ATOM 816 C CA . LYS A 1 97 ? -5.938 -10.645 -5.327 1.00 98.19 97 LYS A CA 1
ATOM 817 C C . LYS A 1 97 ? -4.625 -10.771 -4.560 1.00 98.19 97 LYS A C 1
ATOM 819 O O . LYS A 1 97 ? -4.072 -11.863 -4.505 1.00 98.19 97 LYS A O 1
ATOM 824 N N . SER A 1 98 ? -4.129 -9.675 -3.978 1.00 97.81 98 SER A N 1
ATOM 825 C CA . SER A 1 98 ? -2.950 -9.726 -3.109 1.00 97.81 98 SER A CA 1
ATOM 826 C C . SER A 1 98 ? -3.230 -10.601 -1.891 1.00 97.81 98 SER A C 1
ATOM 828 O O . SER A 1 98 ? -2.517 -11.573 -1.698 1.00 97.81 98 SER A O 1
ATOM 830 N N . LEU A 1 99 ? -4.302 -10.329 -1.137 1.00 97.31 99 LEU A N 1
ATOM 831 C CA . LEU A 1 99 ? -4.687 -11.092 0.059 1.00 97.31 99 LEU A CA 1
ATOM 832 C C . LEU A 1 99 ? -4.894 -12.588 -0.214 1.00 97.31 99 LEU A C 1
ATOM 834 O O . LEU A 1 99 ? -4.474 -13.419 0.586 1.00 97.31 99 LEU A O 1
ATOM 838 N N . ASP A 1 100 ? -5.523 -12.945 -1.332 1.00 96.75 100 ASP A N 1
ATOM 839 C CA . ASP A 1 100 ? -5.713 -14.347 -1.716 1.00 96.75 100 ASP A CA 1
ATOM 840 C C . ASP A 1 100 ? -4.378 -15.030 -2.030 1.00 96.75 100 ASP A C 1
ATOM 842 O O . ASP A 1 100 ? -4.178 -16.193 -1.683 1.00 96.75 100 ASP A O 1
ATOM 846 N N . PHE A 1 101 ? -3.427 -14.287 -2.598 1.00 95.44 101 PHE A N 1
ATOM 847 C CA . PHE A 1 101 ? -2.072 -14.774 -2.817 1.00 95.44 101 PHE A CA 1
ATOM 848 C C . PHE A 1 101 ? -1.296 -14.962 -1.504 1.00 95.44 101 PHE A C 1
ATOM 850 O O . PHE A 1 101 ? -0.572 -15.945 -1.367 1.00 95.44 101 PHE A O 1
ATOM 857 N N . GL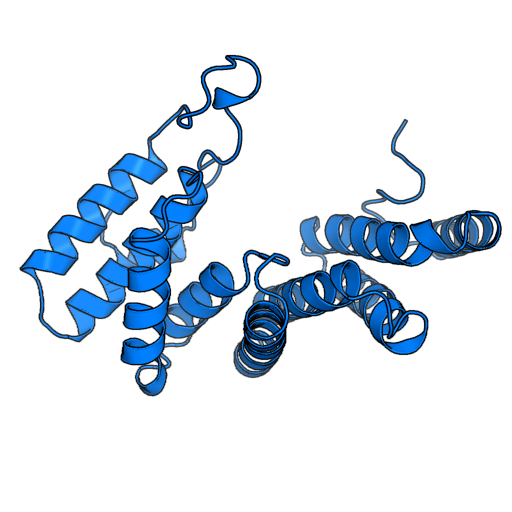U A 1 102 ? -1.468 -14.078 -0.512 1.00 94.06 102 GLU A N 1
ATOM 858 C CA . GLU A 1 102 ? -0.855 -14.249 0.820 1.00 94.06 102 GLU A CA 1
ATOM 859 C C . GLU A 1 102 ? -1.430 -15.466 1.553 1.00 94.06 102 GLU A C 1
ATOM 861 O O . GLU A 1 102 ? -0.707 -16.144 2.274 1.00 94.06 102 GLU A O 1
ATOM 866 N N . LYS A 1 103 ? -2.711 -15.796 1.344 1.00 93.88 103 LYS A N 1
ATOM 867 C CA . LYS A 1 103 ? -3.303 -17.029 1.891 1.00 93.88 103 LYS A CA 1
ATOM 868 C C . LYS A 1 103 ? -2.674 -18.285 1.290 1.00 93.88 103 LYS A C 1
ATOM 870 O O . LYS A 1 103 ? -2.455 -19.254 2.010 1.00 93.88 103 LYS A O 1
ATOM 875 N N . GLU A 1 104 ? -2.381 -18.272 -0.010 1.00 94.81 104 GLU A N 1
ATOM 876 C CA . GLU A 1 104 ? -1.685 -19.377 -0.683 1.00 94.81 104 GLU A CA 1
ATOM 877 C C . GLU A 1 104 ? -0.200 -19.444 -0.279 1.00 94.81 104 GLU A C 1
ATOM 879 O O . GLU A 1 104 ? 0.370 -20.528 -0.137 1.00 94.81 104 GLU A O 1
ATOM 884 N N . PHE A 1 105 ? 0.422 -18.286 -0.033 1.00 94.06 105 PHE A N 1
ATOM 885 C CA . PHE A 1 105 ? 1.829 -18.155 0.343 1.00 94.06 105 PHE A CA 1
ATOM 886 C C . PHE A 1 105 ? 2.004 -17.281 1.600 1.00 94.06 105 PHE A C 1
ATOM 888 O O . PHE A 1 105 ? 2.441 -16.134 1.482 1.00 94.06 105 PHE A O 1
ATOM 895 N N . PRO A 1 106 ? 1.775 -17.821 2.814 1.00 88.62 106 PRO A N 1
ATOM 896 C CA . PRO A 1 106 ? 1.726 -17.039 4.063 1.00 88.62 106 PRO A CA 1
ATOM 897 C C . PRO A 1 106 ? 2.985 -16.234 4.412 1.00 88.62 106 PRO A C 1
ATOM 899 O O . PRO A 1 106 ? 2.928 -15.282 5.183 1.00 88.62 106 PRO A O 1
ATOM 902 N N . ASN A 1 107 ? 4.132 -16.584 3.827 1.00 88.06 107 ASN A N 1
ATOM 903 C CA . ASN A 1 107 ? 5.387 -15.850 4.012 1.00 88.06 107 ASN A CA 1
ATOM 904 C C . ASN A 1 107 ? 5.479 -14.569 3.158 1.00 88.06 107 ASN A C 1
ATOM 906 O O . ASN A 1 107 ? 6.435 -13.806 3.297 1.00 88.06 107 ASN A O 1
ATOM 910 N N . LEU A 1 108 ? 4.529 -14.337 2.247 1.00 89.31 108 LEU A N 1
ATOM 911 C CA . LEU A 1 108 ? 4.487 -13.181 1.351 1.00 89.31 108 LEU A CA 1
ATOM 912 C C . LEU A 1 108 ? 3.495 -12.148 1.877 1.00 89.31 108 LEU A C 1
ATOM 914 O O . LEU A 1 108 ? 2.392 -12.018 1.369 1.00 89.31 108 LEU A O 1
ATOM 918 N N . ILE A 1 109 ? 3.903 -11.407 2.903 1.00 87.62 109 ILE A N 1
ATOM 919 C CA . ILE A 1 109 ? 3.055 -10.398 3.542 1.00 87.62 109 ILE A CA 1
ATOM 920 C C . ILE A 1 109 ? 3.240 -9.042 2.849 1.00 87.62 109 ILE A C 1
ATOM 922 O O . ILE A 1 109 ? 4.365 -8.558 2.675 1.00 87.62 109 ILE A O 1
ATOM 926 N N . THR A 1 110 ? 2.135 -8.400 2.482 1.00 93.88 110 THR A N 1
ATOM 927 C CA . THR A 1 110 ? 2.079 -7.031 1.957 1.00 93.88 110 THR A CA 1
ATOM 928 C C . THR A 1 110 ? 1.238 -6.131 2.871 1.00 93.88 110 THR A C 1
ATOM 930 O O . THR A 1 110 ? 0.741 -6.540 3.920 1.00 93.88 110 THR A O 1
ATOM 933 N N . THR A 1 111 ? 1.066 -4.867 2.485 1.00 94.38 111 THR A N 1
ATOM 934 C CA . THR A 1 111 ? 0.157 -3.926 3.157 1.00 94.38 111 THR A CA 1
ATOM 935 C C . THR A 1 111 ? -1.274 -3.988 2.612 1.00 94.38 111 THR A C 1
ATOM 937 O O . THR A 1 111 ? -2.091 -3.136 2.964 1.00 94.38 111 THR A O 1
ATOM 940 N N . ALA A 1 112 ? -1.611 -4.991 1.789 1.00 97.38 112 ALA A N 1
ATOM 941 C CA . ALA A 1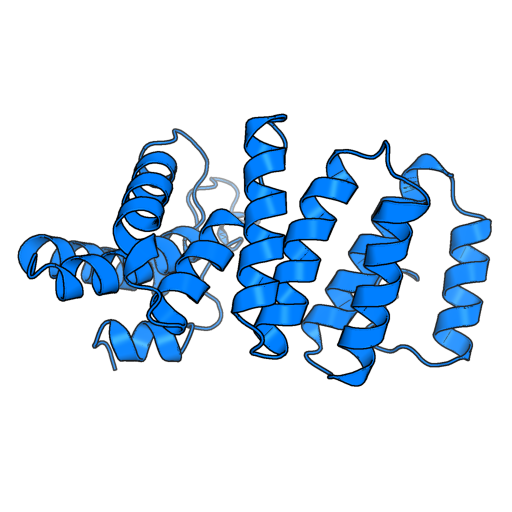 112 ? -2.925 -5.111 1.163 1.00 97.38 112 ALA A CA 1
ATOM 942 C C . ALA A 1 112 ? -4.064 -5.152 2.185 1.00 97.38 112 ALA A C 1
ATOM 944 O O . ALA A 1 112 ? -5.099 -4.540 1.945 1.00 97.38 112 ALA A O 1
ATOM 945 N N . TYR A 1 113 ? -3.871 -5.787 3.346 1.00 97.19 113 TYR A N 1
ATOM 946 C CA . TYR A 1 113 ? -4.889 -5.816 4.401 1.00 97.19 113 TYR A CA 1
ATOM 947 C C . TYR A 1 113 ? -5.205 -4.412 4.941 1.00 97.19 113 TYR A C 1
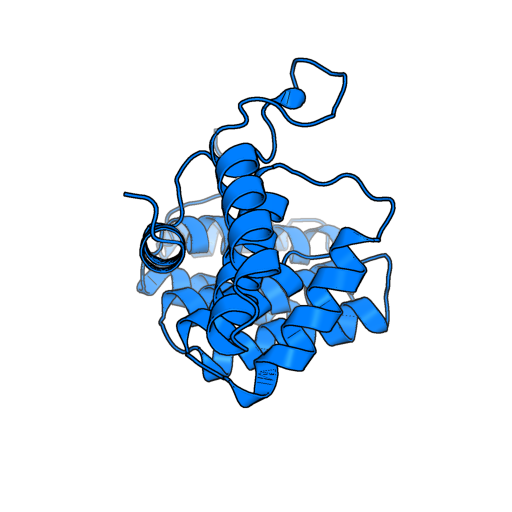ATOM 949 O O . TYR A 1 113 ? -6.372 -4.097 5.157 1.00 97.19 113 TYR A O 1
ATOM 957 N N . LEU A 1 114 ? -4.197 -3.542 5.097 1.00 97.06 114 LEU A N 1
ATOM 958 C CA . LEU A 1 114 ? -4.391 -2.152 5.526 1.00 97.06 114 LEU A CA 1
ATOM 959 C C . LEU A 1 114 ? -5.109 -1.353 4.448 1.00 97.06 114 LEU A C 1
ATOM 961 O O . LEU A 1 114 ? -6.113 -0.710 4.729 1.00 97.06 114 LEU A O 1
ATOM 965 N N . ASN A 1 115 ? -4.605 -1.420 3.216 1.00 97.62 115 ASN A N 1
ATOM 966 C CA . ASN A 1 115 ? -5.145 -0.668 2.092 1.00 97.62 115 ASN A CA 1
ATOM 967 C C . ASN A 1 115 ? -6.586 -1.093 1.748 1.00 97.62 115 ASN A C 1
ATOM 969 O O . ASN A 1 115 ? -7.430 -0.243 1.475 1.00 97.62 115 ASN A O 1
ATOM 973 N N . PHE A 1 116 ? -6.883 -2.393 1.792 1.00 98.62 116 PHE A N 1
ATOM 974 C CA . PHE A 1 116 ? -8.231 -2.930 1.606 1.00 98.62 116 PHE A CA 1
ATOM 975 C C . PHE A 1 116 ? -9.179 -2.385 2.676 1.00 98.62 116 PHE A C 1
ATOM 977 O O . PHE A 1 116 ? -10.216 -1.814 2.351 1.00 98.62 116 PHE A O 1
ATOM 984 N N . SER A 1 117 ? -8.787 -2.505 3.946 1.00 98.38 117 SER A N 1
ATOM 985 C CA . SER A 1 117 ? -9.587 -2.072 5.098 1.00 98.38 117 SER A CA 1
ATOM 986 C C . SER A 1 117 ? -9.833 -0.562 5.095 1.00 98.38 117 SER A C 1
ATOM 988 O O . SER A 1 117 ? -10.957 -0.109 5.306 1.00 98.38 117 SER A O 1
ATOM 990 N N . GLU A 1 118 ? -8.792 0.211 4.773 1.00 97.25 118 GLU A N 1
ATOM 991 C CA . GLU A 1 118 ? -8.854 1.655 4.558 1.00 97.25 11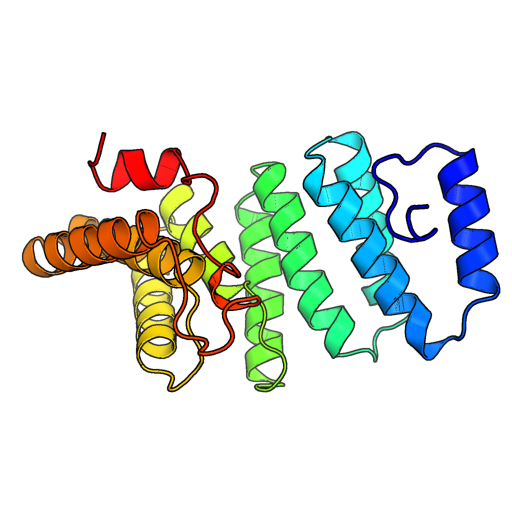8 GLU A CA 1
ATOM 992 C C . GLU A 1 118 ? -9.927 2.004 3.506 1.00 97.25 118 GLU A C 1
ATOM 994 O O . GLU A 1 118 ? -10.791 2.851 3.737 1.00 97.25 118 GLU A O 1
ATOM 999 N N . ILE A 1 119 ? -9.895 1.345 2.345 1.00 97.69 119 ILE A N 1
ATOM 1000 C CA . ILE A 1 119 ? -10.802 1.660 1.235 1.00 97.69 119 ILE A CA 1
ATOM 1001 C C . ILE A 1 119 ? -12.233 1.215 1.511 1.00 97.69 119 ILE A C 1
ATOM 1003 O O . ILE A 1 119 ? -13.157 1.936 1.138 1.00 97.69 119 ILE A O 1
ATOM 1007 N N . VAL A 1 120 ? -12.435 0.091 2.200 1.00 98.44 120 VAL A N 1
ATOM 1008 C CA . VAL A 1 120 ? -13.771 -0.379 2.591 1.00 98.44 120 VAL A CA 1
ATOM 1009 C C . VAL A 1 120 ? -14.519 0.686 3.392 1.00 98.44 120 VAL A C 1
ATOM 1011 O O . VAL A 1 120 ? -15.649 1.028 3.035 1.00 98.44 120 VAL A O 1
ATOM 1014 N N . VAL A 1 121 ? -13.893 1.263 4.424 1.00 97.25 121 VAL A N 1
ATOM 1015 C CA . VAL A 1 121 ? -14.559 2.298 5.234 1.00 97.25 121 VAL A CA 1
ATOM 1016 C C . VAL A 1 121 ? -14.627 3.641 4.505 1.00 97.25 121 VAL A C 1
ATOM 1018 O O . VAL A 1 121 ? -15.643 4.331 4.596 1.00 97.25 121 VAL A O 1
ATOM 1021 N N . ARG A 1 122 ? -13.620 3.988 3.686 1.00 94.75 122 ARG A N 1
ATOM 1022 C CA . ARG A 1 122 ? -13.647 5.206 2.852 1.00 94.75 122 ARG A CA 1
ATOM 1023 C C . ARG A 1 122 ? -14.804 5.206 1.857 1.00 94.75 122 ARG A C 1
ATOM 1025 O O . ARG A 1 122 ? -15.491 6.213 1.705 1.00 94.75 122 ARG A O 1
ATOM 1032 N N . ALA A 1 123 ? -15.006 4.080 1.179 1.00 95.50 123 ALA A N 1
ATOM 1033 C CA . ALA A 1 123 ? -16.047 3.880 0.180 1.00 95.50 123 ALA A CA 1
ATOM 1034 C C . ALA A 1 123 ? -17.399 3.476 0.796 1.00 95.50 123 ALA A C 1
ATOM 1036 O O . ALA A 1 123 ? -18.351 3.250 0.052 1.00 95.50 123 ALA A O 1
ATOM 1037 N N . LYS A 1 124 ? -17.488 3.384 2.134 1.00 95.56 124 LYS A N 1
ATOM 1038 C CA . LYS A 1 124 ? -18.682 2.962 2.886 1.00 95.56 124 LYS A CA 1
ATOM 1039 C C . LYS A 1 124 ? -19.266 1.635 2.382 1.00 95.56 124 LYS A C 1
ATOM 1041 O O . LYS A 1 124 ? -20.483 1.485 2.284 1.00 95.56 124 LYS A O 1
ATOM 1046 N N . LYS A 1 125 ? -18.394 0.674 2.067 1.00 97.62 125 LYS A N 1
ATOM 1047 C CA . LYS A 1 125 ? -18.757 -0.695 1.664 1.00 97.62 125 LYS A CA 1
ATOM 1048 C C . LYS A 1 125 ? -19.135 -1.507 2.902 1.00 97.62 125 LYS A C 1
ATOM 1050 O O . LYS A 1 125 ? -18.384 -2.372 3.350 1.00 97.62 125 LYS A O 1
ATOM 1055 N N . ILE A 1 126 ? -20.266 -1.145 3.504 1.00 98.00 126 ILE A N 1
ATOM 1056 C CA . ILE A 1 126 ? -20.779 -1.690 4.769 1.00 98.00 126 ILE A CA 1
ATOM 1057 C C . ILE A 1 126 ? -20.860 -3.220 4.729 1.00 98.00 126 ILE A C 1
ATOM 1059 O O . ILE A 1 126 ? -20.555 -3.885 5.715 1.00 98.00 126 ILE A O 1
ATOM 1063 N N . GLU A 1 127 ? -21.194 -3.787 3.573 1.00 98.00 127 GLU A N 1
ATOM 1064 C CA . GLU A 1 127 ? -21.257 -5.228 3.336 1.00 98.00 127 GLU A CA 1
ATOM 1065 C C . GLU A 1 127 ? -19.917 -5.956 3.554 1.00 98.00 127 GLU A C 1
ATOM 1067 O O . GLU A 1 127 ? -19.889 -7.178 3.678 1.00 98.00 127 GLU A O 1
ATOM 1072 N N . LEU A 1 128 ? -18.801 -5.222 3.620 1.00 98.50 128 LEU A N 1
ATOM 1073 C CA . LEU A 1 128 ? -17.461 -5.749 3.876 1.00 98.50 128 LEU A CA 1
ATOM 1074 C C . LEU A 1 128 ? -16.956 -5.470 5.301 1.00 98.50 128 LEU A C 1
ATOM 1076 O O . LEU A 1 128 ? -15.834 -5.868 5.616 1.00 98.50 128 LEU A O 1
ATOM 1080 N N . TYR A 1 129 ? -17.733 -4.812 6.167 1.00 98.56 129 TYR A N 1
ATOM 1081 C CA . TYR A 1 129 ? -17.256 -4.392 7.492 1.00 98.56 129 TYR A CA 1
ATOM 1082 C C . TYR A 1 129 ? -16.906 -5.578 8.393 1.00 98.56 129 TYR A C 1
ATOM 1084 O O . TYR A 1 129 ? -15.820 -5.589 8.964 1.00 98.56 129 TYR A O 1
ATOM 1092 N N . ASP A 1 130 ? -17.742 -6.617 8.448 1.00 98.56 130 ASP A N 1
ATOM 1093 C CA . ASP A 1 130 ? -17.449 -7.823 9.243 1.00 98.56 130 ASP A CA 1
ATOM 1094 C C . ASP A 1 130 ? -16.185 -8.538 8.755 1.00 98.56 130 ASP A C 1
ATOM 1096 O O . ASP A 1 130 ? -15.370 -9.022 9.538 1.00 98.56 130 ASP A O 1
ATOM 1100 N N . LYS A 1 131 ? -15.978 -8.569 7.434 1.00 98.25 131 LYS A N 1
ATOM 1101 C CA . LYS A 1 131 ? -14.763 -9.134 6.841 1.00 98.25 131 LYS A CA 1
ATOM 1102 C C . LYS A 1 131 ? -13.524 -8.344 7.259 1.00 98.25 131 LYS A C 1
ATOM 1104 O O . LYS A 1 131 ? -12.502 -8.952 7.568 1.00 98.25 131 LYS A O 1
ATOM 1109 N N . VAL A 1 132 ? -13.600 -7.014 7.228 1.00 98.62 132 VAL A N 1
ATOM 1110 C CA . VAL A 1 132 ? -12.494 -6.139 7.633 1.00 98.62 132 VAL A CA 1
ATOM 1111 C C . VAL A 1 132 ? -12.210 -6.277 9.122 1.00 98.62 132 VAL A C 1
ATOM 1113 O O . VAL A 1 132 ? -11.053 -6.441 9.490 1.00 98.62 132 VAL A O 1
ATOM 1116 N N . GLU A 1 133 ? -13.234 -6.270 9.968 1.00 98.50 133 GLU A N 1
ATOM 1117 C CA . GLU A 1 133 ? -13.075 -6.424 11.414 1.00 98.50 133 GLU A CA 1
ATOM 1118 C C . GLU A 1 133 ? -12.379 -7.744 11.770 1.00 98.50 133 GLU A C 1
ATOM 1120 O O . GLU A 1 133 ? -11.398 -7.739 12.516 1.00 98.50 133 GLU A O 1
ATOM 1125 N N . ASN A 1 134 ? -12.809 -8.859 11.171 1.00 98.31 134 ASN A N 1
ATOM 1126 C CA . ASN A 1 134 ? -12.170 -10.163 11.360 1.00 98.31 134 ASN A CA 1
ATOM 1127 C C . ASN A 1 134 ? -10.709 -10.159 10.885 1.00 98.31 134 ASN A C 1
ATOM 1129 O O . ASN A 1 134 ? -9.813 -10.535 11.639 1.00 98.31 134 ASN A O 1
ATOM 1133 N N . LEU A 1 135 ? -10.456 -9.664 9.667 1.00 97.56 135 LEU A N 1
ATOM 1134 C CA . LEU A 1 135 ? -9.108 -9.560 9.100 1.00 97.56 135 LEU A CA 1
ATOM 1135 C C . LEU A 1 135 ? -8.173 -8.730 9.991 1.00 97.56 135 LEU A C 1
ATOM 1137 O O . LEU A 1 135 ? -7.026 -9.109 10.224 1.00 97.56 135 LEU A O 1
ATOM 1141 N N . LEU A 1 136 ? -8.641 -7.584 10.484 1.00 97.81 136 LEU A N 1
ATOM 1142 C CA . LEU A 1 136 ? -7.847 -6.708 11.340 1.00 97.81 136 LEU A CA 1
ATOM 1143 C C . LEU A 1 136 ? -7.640 -7.305 12.733 1.00 97.81 136 LEU A C 1
ATOM 1145 O O . LEU A 1 136 ? -6.548 -7.172 13.282 1.00 97.81 136 LEU A O 1
ATOM 1149 N N . THR A 1 137 ? -8.633 -8.008 13.275 1.00 97.50 137 THR A N 1
ATOM 1150 C CA . THR A 1 137 ? -8.527 -8.718 14.557 1.00 97.50 137 THR A CA 1
ATOM 1151 C C . THR A 1 137 ? -7.474 -9.823 14.489 1.00 97.50 137 THR A C 1
ATOM 1153 O O . THR A 1 137 ? -6.616 -9.906 15.368 1.00 97.50 137 THR A O 1
ATOM 1156 N N . GLU A 1 138 ? -7.457 -10.617 13.415 1.00 94.81 138 GLU A N 1
ATOM 1157 C CA . GLU A 1 138 ? -6.399 -11.603 13.161 1.00 94.81 138 GLU A CA 1
ATOM 1158 C C . GLU A 1 138 ? -5.018 -10.932 13.136 1.00 94.81 138 GLU A C 1
ATOM 1160 O O . GLU A 1 138 ? -4.116 -11.340 13.868 1.00 94.81 138 GLU A O 1
ATOM 1165 N N . LYS A 1 139 ? -4.872 -9.826 12.392 1.00 94.06 139 LYS A N 1
ATOM 1166 C CA . LYS A 1 139 ? -3.610 -9.070 12.309 1.00 94.06 139 LYS A CA 1
ATOM 1167 C C . LYS A 1 139 ? -3.177 -8.443 13.635 1.00 94.06 139 LYS A C 1
ATOM 1169 O O . LYS A 1 139 ? -1.980 -8.356 13.907 1.00 94.06 139 LYS A O 1
ATOM 1174 N N . ILE A 1 140 ? -4.115 -8.020 14.479 1.00 93.94 140 ILE A N 1
ATOM 1175 C CA . ILE A 1 140 ? -3.825 -7.530 15.835 1.00 93.94 140 ILE A CA 1
ATOM 1176 C C . ILE A 1 140 ? -3.336 -8.669 16.736 1.00 93.94 140 ILE A C 1
ATOM 1178 O O . ILE A 1 140 ? -2.484 -8.423 17.590 1.00 93.94 140 ILE A O 1
ATOM 1182 N N . ASN A 1 141 ? -3.814 -9.894 16.537 1.00 94.12 141 ASN A N 1
ATOM 1183 C CA . ASN A 1 141 ? -3.456 -11.047 17.364 1.00 94.12 141 ASN A CA 1
ATOM 1184 C C . ASN A 1 141 ? -2.192 -11.782 16.889 1.00 94.12 141 ASN A C 1
ATOM 1186 O O . ASN A 1 141 ? -1.613 -12.546 17.658 1.00 94.12 141 ASN A O 1
ATOM 1190 N N . GLU A 1 142 ? -1.724 -11.538 15.662 1.00 90.94 142 GLU A N 1
ATOM 1191 C CA . GLU A 1 142 ? -0.452 -12.078 15.166 1.00 90.94 142 GLU A CA 1
ATOM 1192 C C . GLU A 1 142 ? 0.738 -11.617 16.032 1.00 90.94 142 GLU A C 1
ATOM 1194 O O . GLU A 1 142 ? 0.901 -10.421 16.304 1.00 90.94 142 GLU A O 1
ATOM 1199 N N . ASP A 1 143 ? 1.604 -12.559 16.421 1.00 87.25 143 ASP A N 1
ATOM 1200 C CA . ASP A 1 143 ? 2.861 -12.283 17.133 1.00 87.25 143 ASP A CA 1
ATOM 1201 C C . ASP A 1 143 ? 3.958 -11.851 16.148 1.00 87.25 143 ASP A C 1
ATOM 1203 O O . ASP A 1 143 ? 4.898 -12.578 15.824 1.00 87.25 143 ASP A O 1
ATOM 1207 N N . THR A 1 144 ? 3.770 -10.663 15.576 1.00 84.69 144 THR A N 1
ATOM 1208 C CA . THR A 1 144 ? 4.665 -10.069 14.581 1.00 84.69 144 THR A CA 1
ATOM 1209 C C . THR A 1 144 ? 5.042 -8.641 14.963 1.00 84.69 144 THR A C 1
ATOM 1211 O O . THR A 1 144 ? 4.355 -7.959 15.730 1.00 84.69 144 THR A O 1
ATOM 1214 N N . LEU A 1 145 ? 6.168 -8.160 14.421 1.00 85.19 145 LEU A N 1
ATOM 1215 C CA . LEU A 1 145 ? 6.581 -6.769 14.586 1.00 85.19 145 LEU A CA 1
ATOM 1216 C C . LEU A 1 145 ? 5.535 -5.839 13.958 1.00 85.19 145 LEU A C 1
ATOM 1218 O O . LEU A 1 145 ? 5.381 -5.808 12.738 1.00 85.19 145 LEU A O 1
ATOM 1222 N N . LYS A 1 146 ? 4.884 -5.027 14.793 1.00 85.50 146 LYS A N 1
ATOM 1223 C CA . LYS A 1 146 ? 3.910 -4.018 14.365 1.00 85.50 146 LYS A CA 1
ATOM 1224 C C . LYS A 1 146 ? 4.536 -2.636 14.397 1.00 85.50 146 LYS A C 1
ATOM 1226 O O . LYS A 1 146 ? 5.083 -2.206 15.415 1.00 85.50 146 LYS A O 1
ATOM 1231 N N . PHE A 1 147 ? 4.444 -1.925 13.283 1.00 93.75 147 PHE A N 1
ATOM 1232 C CA . PHE A 1 147 ? 4.887 -0.540 13.206 1.00 93.75 147 PHE A CA 1
ATOM 1233 C C . PHE A 1 147 ? 3.764 0.420 13.628 1.00 93.75 147 PHE A C 1
ATOM 1235 O O . PHE A 1 147 ? 2.602 0.167 13.293 1.00 93.75 147 PHE A O 1
ATOM 1242 N N . PRO A 1 148 ? 4.080 1.550 14.295 1.00 95.62 148 PRO A N 1
ATOM 1243 C CA . PRO A 1 148 ? 3.075 2.531 14.706 1.00 95.62 148 PRO A CA 1
ATOM 1244 C C . PRO A 1 148 ? 2.135 2.971 13.576 1.00 95.62 148 PRO A C 1
ATOM 1246 O O . PRO A 1 148 ? 0.930 3.046 13.780 1.00 95.62 148 PRO A O 1
ATOM 1249 N N . VAL A 1 149 ? 2.644 3.173 12.356 1.00 95.56 149 VAL A N 1
ATOM 1250 C CA . VAL A 1 149 ? 1.819 3.553 11.197 1.00 95.56 149 VAL A CA 1
ATOM 1251 C C . VAL A 1 149 ? 0.766 2.506 10.838 1.00 95.56 149 VAL A C 1
ATOM 1253 O O . VAL A 1 149 ? -0.347 2.863 10.465 1.00 95.56 149 VAL A O 1
ATOM 1256 N N . GLN A 1 150 ? 1.084 1.220 10.990 1.00 95.31 150 GLN A N 1
ATOM 1257 C CA . GLN A 1 150 ? 0.140 0.142 10.706 1.00 95.31 150 GLN A CA 1
ATOM 1258 C C . GLN A 1 150 ? -0.957 0.136 11.766 1.00 95.31 150 GLN A C 1
ATOM 1260 O O . GLN A 1 150 ? -2.133 0.181 11.425 1.00 95.31 150 GLN A O 1
ATOM 1265 N N . ASN A 1 151 ? -0.576 0.174 13.044 1.00 96.06 151 ASN A N 1
ATOM 1266 C CA . ASN A 1 151 ? -1.524 0.216 14.157 1.00 96.06 151 ASN A CA 1
ATOM 1267 C C . ASN A 1 151 ? -2.427 1.452 14.105 1.00 96.06 151 ASN A C 1
ATOM 1269 O O . ASN A 1 151 ? -3.621 1.339 14.354 1.00 96.06 151 ASN A O 1
ATOM 1273 N N . TYR A 1 152 ? -1.880 2.618 13.756 1.00 96.62 152 TYR A N 1
ATOM 1274 C CA . TYR A 1 152 ? -2.668 3.832 13.550 1.00 96.62 152 TYR A CA 1
ATOM 1275 C C . TYR A 1 152 ? -3.794 3.600 12.533 1.00 96.62 152 TYR A C 1
ATOM 1277 O O . TYR A 1 152 ? -4.951 3.887 12.836 1.00 96.62 152 TYR A O 1
ATOM 1285 N N . ILE A 1 153 ? -3.482 3.025 11.366 1.00 96.88 153 ILE A N 1
ATOM 1286 C CA . ILE A 1 153 ? -4.482 2.740 10.327 1.00 96.88 153 ILE A CA 1
ATOM 1287 C C . ILE A 1 153 ? -5.489 1.692 10.813 1.00 96.88 153 ILE A C 1
ATOM 1289 O O . ILE A 1 153 ? -6.690 1.918 10.701 1.00 96.88 153 ILE A O 1
ATOM 1293 N N . ILE A 1 154 ? -5.012 0.578 11.383 1.00 97.75 154 ILE A N 1
ATOM 1294 C CA . ILE A 1 154 ? -5.859 -0.512 11.892 1.00 97.75 154 ILE A CA 1
ATOM 1295 C C . ILE A 1 154 ? -6.882 0.033 12.885 1.00 97.75 154 ILE A C 1
ATOM 1297 O O . ILE A 1 154 ? -8.081 -0.145 12.695 1.00 97.75 154 ILE A O 1
ATOM 1301 N N . TYR A 1 155 ? -6.422 0.727 13.923 1.00 97.88 155 TYR A N 1
ATOM 1302 C CA . TYR A 1 155 ? -7.309 1.211 14.971 1.00 97.88 155 TYR A CA 1
ATOM 1303 C C . TYR A 1 155 ? -8.213 2.353 14.494 1.00 97.88 155 TYR A C 1
ATOM 1305 O O . TYR A 1 155 ? -9.355 2.437 14.938 1.00 97.88 155 TYR A O 1
ATOM 1313 N N . SER A 1 156 ? -7.773 3.174 13.534 1.00 97.94 156 SER A 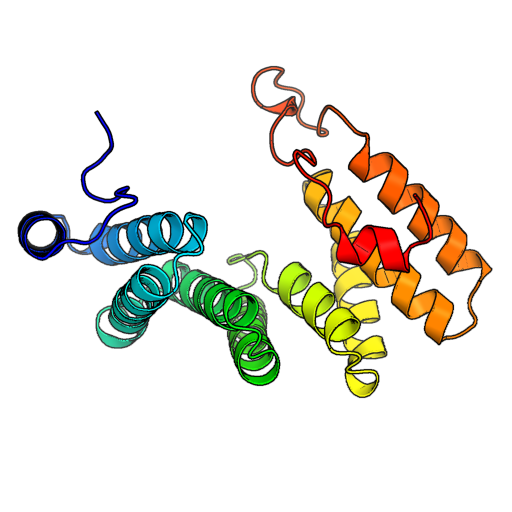N 1
ATOM 1314 C CA . SER A 1 156 ? -8.652 4.171 12.903 1.00 97.94 156 SER A CA 1
ATOM 1315 C C . SER A 1 156 ? -9.804 3.502 12.150 1.00 97.94 156 SER A C 1
ATOM 1317 O O . SER A 1 156 ? -10.951 3.915 12.281 1.00 97.94 156 SER A O 1
ATOM 1319 N N . VAL A 1 157 ? -9.520 2.435 11.397 1.00 98.31 157 VAL A N 1
ATOM 1320 C CA . VAL A 1 157 ? -10.548 1.663 10.684 1.00 98.31 157 VAL A CA 1
ATOM 1321 C C . VAL A 1 157 ? -11.488 0.952 11.661 1.00 98.31 157 VAL A C 1
ATOM 1323 O O . VAL A 1 157 ? -12.704 1.040 11.499 1.00 98.31 157 VAL A O 1
ATOM 1326 N N . MET A 1 158 ? -10.945 0.301 12.694 1.00 98.44 158 MET A N 1
ATOM 1327 C CA . MET A 1 158 ? -11.744 -0.366 13.728 1.00 98.44 158 MET A CA 1
ATOM 1328 C C . MET A 1 158 ? -12.663 0.619 14.458 1.00 98.44 158 MET A C 1
ATOM 1330 O O . MET A 1 158 ? -13.819 0.294 14.690 1.00 98.44 158 MET A O 1
ATOM 1334 N N . THR A 1 159 ? -12.199 1.847 14.728 1.00 98.00 159 THR A N 1
ATOM 1335 C CA . THR A 1 159 ? -13.040 2.919 15.294 1.00 98.00 159 THR A CA 1
ATOM 1336 C C . THR A 1 159 ? -14.287 3.145 14.439 1.00 98.00 159 THR A C 1
ATOM 1338 O O . THR A 1 159 ? -15.401 3.045 14.943 1.00 98.00 159 THR A O 1
ATOM 1341 N N . VAL A 1 160 ? -14.111 3.378 13.132 1.00 97.38 160 VAL A N 1
ATOM 1342 C CA . VAL A 1 160 ? -15.223 3.650 12.203 1.00 97.38 160 VAL A CA 1
ATOM 1343 C C . VAL A 1 160 ? -16.210 2.481 12.140 1.00 97.38 160 VAL A C 1
ATOM 1345 O O . VAL A 1 160 ? -17.423 2.693 12.085 1.00 97.38 160 VAL A O 1
ATOM 1348 N N . ILE A 1 161 ? -15.710 1.243 12.153 1.00 98.06 161 ILE A N 1
ATOM 1349 C CA . ILE A 1 161 ? -16.560 0.047 12.122 1.00 98.06 161 ILE A CA 1
ATOM 1350 C C . ILE A 1 161 ? -17.337 -0.105 13.436 1.00 98.06 161 ILE A C 1
ATOM 1352 O O . ILE A 1 161 ? -18.549 -0.317 13.392 1.00 98.06 161 ILE A O 1
ATOM 1356 N N . SER A 1 162 ? -16.688 0.052 14.593 1.00 97.88 162 SER A N 1
ATOM 1357 C CA . SER A 1 162 ? -17.352 -0.033 15.900 1.00 97.88 162 SER A CA 1
ATOM 1358 C C . SER A 1 162 ? -18.413 1.057 16.077 1.00 97.88 162 SER A C 1
ATOM 1360 O O . SER A 1 162 ? -19.513 0.759 16.537 1.00 97.88 162 SER A O 1
ATOM 1362 N N . GLU A 1 163 ? -18.150 2.293 15.635 1.00 96.19 163 GLU A N 1
ATOM 1363 C CA . GLU A 1 163 ? -19.160 3.364 15.630 1.00 96.19 163 GLU A CA 1
ATOM 1364 C C . GLU A 1 163 ? -20.369 3.009 14.770 1.00 96.19 163 GLU A C 1
ATOM 1366 O O . GLU A 1 163 ? -21.507 3.174 15.210 1.00 96.19 163 GLU A O 1
ATOM 1371 N N . TYR A 1 164 ? -20.137 2.488 13.562 1.00 96.69 164 TYR A N 1
ATOM 1372 C CA . TYR A 1 164 ? -21.215 2.052 12.677 1.00 96.69 164 TYR A CA 1
ATOM 1373 C C . TYR A 1 164 ? -22.089 0.967 13.325 1.00 96.69 164 TYR A C 1
ATOM 1375 O O . TYR A 1 164 ? -23.310 0.982 13.168 1.00 96.69 164 TYR A O 1
ATOM 1383 N N . LYS A 1 165 ? -21.476 0.050 14.081 1.00 97.25 165 LYS A N 1
ATOM 1384 C CA . LYS A 1 165 ? -22.172 -1.028 14.798 1.00 97.25 165 LYS A CA 1
ATOM 1385 C C . LYS A 1 165 ? -22.859 -0.576 16.094 1.00 97.25 165 LYS A C 1
ATOM 1387 O O . LYS A 1 165 ? -23.573 -1.371 16.698 1.00 97.25 165 LYS A O 1
ATOM 1392 N N . GLY A 1 166 ? -22.664 0.672 16.524 1.00 97.19 166 GLY A N 1
ATOM 1393 C CA . GLY A 1 166 ? -23.162 1.176 17.808 1.00 97.19 166 GLY A CA 1
ATOM 1394 C C . GLY A 1 166 ? -22.360 0.691 19.022 1.00 97.19 166 GLY A C 1
ATOM 1395 O O . GLY A 1 166 ? -22.805 0.863 20.157 1.00 97.19 166 GLY A O 1
ATOM 1396 N N . ASP A 1 167 ? -21.179 0.110 18.805 1.00 97.31 167 ASP A N 1
ATOM 1397 C CA . ASP A 1 167 ? -20.251 -0.294 19.860 1.00 97.31 167 ASP A CA 1
ATOM 1398 C C . ASP A 1 167 ? -19.348 0.887 20.247 1.00 97.31 167 ASP A C 1
ATOM 1400 O O . ASP A 1 167 ? -18.178 1.002 19.866 1.00 97.31 167 ASP A O 1
ATOM 1404 N N . PHE A 1 168 ? -19.939 1.832 20.977 1.00 95.50 168 PHE A N 1
ATOM 1405 C CA . PHE A 1 168 ? -19.266 3.072 21.365 1.00 95.50 168 PHE A CA 1
ATOM 1406 C C . PHE A 1 168 ? -18.127 2.855 22.371 1.00 95.50 168 PHE A C 1
ATOM 1408 O O . PHE A 1 168 ? -17.219 3.686 22.452 1.00 95.50 168 PHE A O 1
ATOM 1415 N N . GLU A 1 169 ? -18.156 1.755 23.127 1.00 96.94 169 GLU A N 1
ATOM 1416 C CA . GLU A 1 169 ? -17.088 1.409 24.065 1.00 96.94 169 GLU A CA 1
ATOM 1417 C C . GLU A 1 169 ? -15.814 1.030 23.305 1.00 96.94 169 GLU A C 1
ATOM 1419 O O . GLU A 1 169 ? -14.778 1.681 23.485 1.00 96.94 169 GLU A O 1
ATOM 1424 N N . HIS A 1 170 ? -15.898 0.054 22.393 1.00 96.94 170 HIS A N 1
ATOM 1425 C CA . HIS A 1 170 ? -14.747 -0.344 21.583 1.00 96.94 170 HIS A CA 1
ATOM 1426 C C . HIS A 1 170 ? -14.307 0.762 20.628 1.00 96.94 170 HIS A C 1
ATOM 1428 O O . HIS A 1 170 ? -13.103 0.981 20.486 1.00 96.94 170 HIS A O 1
ATOM 1434 N N . SER A 1 171 ? -15.245 1.520 20.047 1.00 96.75 171 SER A N 1
ATOM 1435 C CA . SER A 1 171 ? -14.910 2.695 19.231 1.00 96.75 171 SER A CA 1
ATOM 1436 C C . SER A 1 171 ? -13.964 3.641 19.977 1.00 96.75 171 SER A C 1
ATOM 1438 O O . SER A 1 171 ? -12.888 3.973 19.473 1.00 96.75 171 SER A O 1
ATOM 1440 N N . LYS A 1 172 ? -14.305 4.021 21.214 1.00 96.38 172 LYS A N 1
ATOM 1441 C CA . LYS A 1 172 ? -13.476 4.933 22.007 1.00 96.38 172 LYS A CA 1
ATOM 1442 C C . LYS A 1 172 ? -12.091 4.347 22.290 1.00 96.38 172 LYS A C 1
ATOM 1444 O O . LYS A 1 172 ? -11.092 5.056 22.149 1.00 96.38 172 LYS A O 1
ATOM 1449 N N . ILE A 1 173 ? -12.025 3.064 22.651 1.00 97.62 173 ILE A N 1
ATOM 1450 C CA . ILE A 1 173 ? -10.762 2.354 22.902 1.00 97.62 173 ILE A CA 1
ATOM 1451 C C . ILE A 1 173 ? -9.881 2.365 21.647 1.00 97.62 173 ILE A C 1
ATOM 1453 O O . ILE A 1 173 ? -8.697 2.707 21.720 1.00 97.62 173 ILE A O 1
ATOM 1457 N N . TYR A 1 174 ? -10.443 2.028 20.486 1.00 97.62 174 TYR A N 1
ATOM 1458 C CA . TYR A 1 174 ? -9.710 2.033 19.225 1.00 97.62 174 TYR A CA 1
ATOM 1459 C C . TYR A 1 174 ? -9.271 3.441 18.825 1.00 97.62 174 TYR A C 1
ATOM 1461 O O . TYR A 1 174 ? -8.125 3.615 18.415 1.00 97.62 174 TYR A O 1
ATOM 1469 N N . ALA A 1 175 ? -10.099 4.460 19.039 1.00 96.50 175 ALA A N 1
ATOM 1470 C CA . ALA A 1 175 ? -9.722 5.841 18.769 1.00 96.50 175 ALA A CA 1
ATOM 1471 C C . ALA A 1 175 ? -8.509 6.270 19.619 1.00 96.50 175 ALA A C 1
ATOM 1473 O O . ALA A 1 175 ? -7.589 6.921 19.116 1.00 96.50 175 ALA A O 1
ATOM 1474 N N . ASP A 1 176 ? -8.470 5.882 20.900 1.00 96.44 176 ASP A N 1
ATOM 1475 C CA . ASP A 1 176 ? -7.344 6.173 21.797 1.00 96.44 176 ASP A CA 1
ATOM 1476 C C . ASP A 1 176 ? -6.066 5.443 21.366 1.00 96.44 176 ASP A C 1
ATOM 1478 O O . ASP A 1 176 ? -4.974 6.023 21.367 1.00 96.44 176 ASP A O 1
ATOM 1482 N N . LEU A 1 177 ? -6.190 4.186 20.934 1.00 97.00 177 LEU A N 1
ATOM 1483 C CA . LEU A 1 177 ? -5.072 3.419 20.387 1.00 97.00 177 LEU A CA 1
ATOM 1484 C C . LEU A 1 177 ? -4.564 4.005 19.064 1.00 97.00 177 LEU A C 1
ATOM 1486 O O . LEU A 1 177 ? -3.346 4.065 18.861 1.00 97.00 177 LEU A O 1
ATOM 1490 N N . ALA A 1 178 ? -5.454 4.463 18.185 1.00 96.44 178 ALA A N 1
ATOM 1491 C CA . ALA A 1 178 ? -5.090 5.127 16.938 1.00 96.44 178 ALA A CA 1
ATOM 1492 C C . ALA A 1 178 ? -4.267 6.392 17.218 1.00 96.44 178 ALA A C 1
ATOM 1494 O O . ALA A 1 178 ? -3.163 6.530 16.691 1.00 96.44 178 ALA A O 1
ATOM 1495 N N . GLU A 1 179 ? -4.738 7.255 18.121 1.00 95.38 179 GLU A N 1
ATOM 1496 C CA . GLU A 1 179 ? -4.051 8.498 18.495 1.00 95.38 179 GLU A CA 1
ATOM 1497 C C . GLU A 1 179 ? -2.689 8.243 19.152 1.00 95.38 179 GLU A C 1
ATOM 1499 O O . GLU A 1 179 ? -1.687 8.883 18.813 1.00 95.38 179 GLU A O 1
ATOM 1504 N N . LYS A 1 180 ? -2.616 7.258 20.054 1.00 95.62 180 LYS A N 1
ATOM 1505 C CA . LYS A 1 180 ? -1.350 6.844 20.669 1.00 95.62 180 LYS A CA 1
ATOM 1506 C C . LYS A 1 180 ? -0.328 6.439 19.606 1.00 95.62 180 LYS A C 1
ATOM 1508 O O . LYS A 1 180 ? 0.831 6.840 19.675 1.00 95.62 180 LYS A O 1
ATOM 1513 N N . ASN A 1 181 ? -0.738 5.658 18.608 1.00 95.75 181 ASN A N 1
ATOM 1514 C CA . ASN A 1 181 ? 0.158 5.229 17.533 1.00 95.75 181 ASN A CA 1
ATOM 1515 C C . ASN A 1 181 ? 0.490 6.369 16.552 1.00 95.75 181 ASN A C 1
ATOM 1517 O O . ASN A 1 181 ? 1.623 6.437 16.076 1.00 95.75 181 ASN A O 1
ATOM 1521 N N . ALA A 1 182 ? -0.441 7.296 16.307 1.00 94.50 182 ALA A N 1
ATOM 1522 C CA . ALA A 1 182 ? -0.225 8.478 15.470 1.00 94.50 182 ALA A CA 1
ATOM 1523 C C . ALA A 1 182 ? 0.809 9.455 16.051 1.00 94.50 182 ALA A C 1
ATOM 1525 O O . ALA A 1 182 ? 1.511 10.131 15.304 1.00 94.50 182 ALA A O 1
ATOM 1526 N N . THR A 1 183 ? 0.910 9.532 17.379 1.00 94.62 183 THR A N 1
ATOM 1527 C CA . THR A 1 183 ? 1.839 10.426 18.098 1.00 94.62 183 THR A CA 1
ATOM 1528 C C . THR A 1 183 ? 3.150 9.752 18.505 1.00 94.62 183 THR A C 1
ATOM 1530 O O . THR A 1 183 ? 4.088 10.418 18.947 1.00 94.62 183 THR A O 1
ATOM 1533 N N . THR A 1 184 ? 3.248 8.431 18.340 1.00 94.31 184 THR A N 1
ATOM 1534 C CA . THR A 1 184 ? 4.435 7.655 18.700 1.00 94.31 184 THR A CA 1
ATOM 1535 C C . THR A 1 184 ? 5.626 8.009 17.803 1.00 94.31 184 THR A C 1
ATOM 1537 O O . THR A 1 184 ? 5.579 7.865 16.582 1.00 94.31 184 THR A O 1
ATOM 1540 N N . GLN A 1 185 ? 6.737 8.416 18.424 1.00 92.75 185 GLN A N 1
ATOM 1541 C CA . GLN A 1 185 ? 7.962 8.832 17.726 1.00 92.75 185 GLN A CA 1
ATOM 1542 C C . GLN A 1 185 ? 8.973 7.697 17.502 1.00 92.75 185 GLN A C 1
ATOM 1544 O O . GLN A 1 185 ? 9.936 7.876 16.753 1.00 92.75 185 GLN A O 1
ATOM 1549 N N . THR A 1 186 ? 8.766 6.535 18.131 1.00 92.44 186 THR A N 1
ATOM 1550 C CA . THR A 1 186 ? 9.637 5.360 17.991 1.00 92.44 186 THR A CA 1
ATOM 1551 C C . THR A 1 186 ? 8.847 4.054 17.943 1.00 92.44 186 THR A C 1
ATOM 1553 O O . THR A 1 186 ? 7.912 3.863 18.710 1.00 92.44 186 THR A O 1
ATOM 1556 N N . ASN A 1 187 ? 9.256 3.120 17.091 1.00 90.75 187 ASN A N 1
ATOM 1557 C CA . ASN A 1 187 ? 8.779 1.740 17.088 1.00 90.75 187 ASN A CA 1
ATOM 1558 C C . ASN A 1 187 ? 9.482 0.890 18.172 1.00 90.75 187 ASN A C 1
ATOM 1560 O O . ASN A 1 187 ? 10.366 1.368 18.883 1.00 90.75 187 ASN A O 1
ATOM 1564 N N . SER A 1 188 ? 9.103 -0.386 18.271 1.00 89.00 188 SER A N 1
ATOM 1565 C CA . SER A 1 188 ? 9.596 -1.329 19.287 1.00 89.00 188 SER A CA 1
ATOM 1566 C C . SER A 1 188 ? 10.977 -1.941 19.001 1.00 89.00 188 SER A C 1
ATOM 1568 O O . SER A 1 188 ? 11.442 -2.785 19.764 1.00 89.00 188 SER A O 1
ATOM 1570 N N . LEU A 1 189 ? 11.649 -1.571 17.905 1.00 89.75 189 LEU A N 1
ATOM 1571 C CA . LEU A 1 189 ? 12.991 -2.062 17.592 1.00 89.75 189 LEU A CA 1
ATOM 1572 C C . LEU A 1 189 ? 14.019 -1.433 18.533 1.00 89.75 189 LEU A C 1
ATOM 1574 O O . LEU A 1 189 ? 14.133 -0.214 18.632 1.00 89.75 189 LEU A O 1
ATOM 1578 N N . TRP A 1 190 ? 14.854 -2.279 19.136 1.00 88.38 190 TRP A N 1
ATOM 1579 C CA . TRP A 1 190 ? 15.906 -1.846 20.059 1.00 88.38 190 TRP A CA 1
ATOM 1580 C C . TRP A 1 190 ? 16.976 -0.949 19.412 1.00 88.38 190 TRP A C 1
ATOM 1582 O O . TRP A 1 190 ? 17.594 -0.134 20.089 1.00 88.38 190 TRP A O 1
ATOM 1592 N N . ASN A 1 191 ? 17.215 -1.097 18.102 1.00 91.50 191 ASN A N 1
ATOM 1593 C CA . ASN A 1 191 ? 18.256 -0.359 17.391 1.00 91.50 191 ASN A CA 1
ATOM 1594 C C . ASN A 1 191 ? 17.848 1.121 17.207 1.00 91.50 191 ASN A C 1
ATOM 1596 O O . ASN A 1 191 ? 16.919 1.387 16.434 1.00 91.50 191 ASN A O 1
ATOM 1600 N N . PRO A 1 192 ? 18.582 2.094 17.789 1.00 87.69 192 PRO A N 1
ATOM 1601 C CA . PRO A 1 192 ? 18.233 3.517 17.712 1.00 87.69 192 PRO A CA 1
ATOM 1602 C C . PRO A 1 192 ? 18.210 4.099 16.294 1.00 87.69 192 PRO A C 1
ATOM 1604 O O . PRO A 1 192 ? 17.530 5.085 16.037 1.00 87.69 192 PRO A O 1
ATOM 1607 N N . HIS A 1 193 ? 18.929 3.499 15.343 1.00 88.81 193 HIS A N 1
ATOM 1608 C CA . HIS A 1 193 ? 18.907 3.939 13.945 1.00 88.81 193 HIS A CA 1
ATOM 1609 C C . HIS A 1 193 ? 17.674 3.425 13.191 1.00 88.81 193 HIS A C 1
ATOM 1611 O O . HIS A 1 193 ? 17.321 3.966 12.145 1.00 88.81 193 HIS A O 1
ATOM 1617 N N . LYS A 1 194 ? 17.021 2.375 13.705 1.00 89.69 194 LYS A N 1
ATOM 1618 C CA . LYS A 1 194 ? 15.842 1.743 13.094 1.00 89.69 194 LYS A CA 1
ATOM 1619 C C . LYS A 1 194 ? 14.552 2.039 13.851 1.00 89.69 194 LYS A C 1
ATOM 1621 O O . LYS A 1 194 ? 13.474 1.809 13.305 1.00 89.69 194 LYS A O 1
ATOM 1626 N N . ASN A 1 195 ? 14.636 2.575 15.068 1.00 90.75 195 ASN A N 1
ATOM 1627 C CA . ASN A 1 195 ? 13.463 2.857 15.891 1.00 90.75 195 ASN A CA 1
ATOM 1628 C C . ASN A 1 195 ? 12.569 3.970 15.313 1.00 90.75 195 ASN A C 1
ATOM 1630 O O . ASN A 1 195 ? 11.416 4.072 15.695 1.00 90.75 195 ASN A O 1
ATOM 1634 N N . LYS A 1 196 ? 13.039 4.753 14.333 1.00 92.12 196 LYS A N 1
ATOM 1635 C CA . LYS A 1 196 ? 12.222 5.751 13.615 1.00 92.12 196 LYS A CA 1
ATOM 1636 C C . LYS A 1 196 ? 11.495 5.195 12.384 1.00 92.12 196 LYS A C 1
ATOM 1638 O O . LYS A 1 196 ? 10.809 5.940 11.689 1.00 92.12 196 LYS A O 1
ATOM 1643 N N . PHE A 1 197 ? 11.660 3.915 12.050 1.00 92.06 197 PHE A N 1
ATOM 1644 C CA . PHE A 1 197 ? 10.975 3.313 10.902 1.00 92.06 197 PHE A CA 1
ATOM 1645 C C . PHE A 1 197 ? 9.505 3.027 11.203 1.00 92.06 197 PHE A C 1
ATOM 1647 O O . PHE A 1 197 ? 9.143 2.708 12.330 1.00 92.06 197 PHE A O 1
ATOM 1654 N N . GLY A 1 198 ? 8.648 3.154 10.190 1.00 91.25 198 GLY A N 1
ATOM 1655 C CA . GLY A 1 198 ? 7.221 2.864 10.331 1.00 91.25 198 GLY A CA 1
ATOM 1656 C C . GLY A 1 198 ? 6.489 3.733 11.363 1.00 91.25 198 GLY A C 1
ATOM 1657 O O . GLY A 1 198 ? 5.432 3.336 11.840 1.00 91.25 198 GLY A O 1
ATOM 1658 N N . ILE A 1 199 ? 7.034 4.897 11.727 1.00 94.94 199 ILE A N 1
ATOM 1659 C CA . ILE A 1 199 ? 6.296 5.916 12.482 1.00 94.94 199 ILE A CA 1
ATOM 1660 C C . ILE A 1 199 ? 5.353 6.681 11.551 1.00 94.94 199 ILE A C 1
ATOM 1662 O O . ILE A 1 199 ? 5.596 6.763 10.342 1.00 94.94 199 ILE A O 1
ATOM 1666 N N . VAL A 1 200 ? 4.302 7.273 12.111 1.00 93.12 200 VAL A N 1
ATOM 1667 C CA . VAL A 1 200 ? 3.413 8.171 11.367 1.00 93.12 200 VAL A CA 1
ATOM 1668 C C . VAL A 1 200 ? 4.139 9.497 11.142 1.00 93.12 200 VAL A C 1
ATOM 1670 O O . VAL A 1 200 ? 4.416 10.227 12.088 1.00 93.12 200 VAL A O 1
ATOM 1673 N N . LYS A 1 201 ? 4.496 9.788 9.887 1.00 90.38 201 LYS A N 1
ATOM 1674 C CA . LYS A 1 201 ? 5.092 11.080 9.499 1.00 90.38 201 LYS A CA 1
ATOM 1675 C C . LYS A 1 201 ? 4.021 12.112 9.175 1.00 90.38 201 LYS A C 1
ATOM 1677 O O . LYS A 1 201 ? 4.082 13.234 9.655 1.00 90.38 201 LYS A O 1
ATOM 1682 N N . ASP A 1 202 ? 3.039 11.682 8.392 1.00 89.31 202 ASP A N 1
ATOM 1683 C CA . ASP A 1 202 ? 1.901 12.477 7.964 1.00 89.31 202 ASP A CA 1
ATOM 1684 C C . ASP A 1 202 ? 0.630 11.713 8.316 1.00 89.31 202 ASP A C 1
ATOM 1686 O O . ASP A 1 202 ? 0.497 10.530 7.983 1.00 89.31 202 ASP A O 1
ATOM 1690 N N . ARG A 1 203 ? -0.302 12.383 8.995 1.00 90.44 203 ARG A N 1
ATOM 1691 C CA . ARG A 1 203 ? -1.595 11.781 9.313 1.00 90.44 203 ARG A CA 1
ATOM 1692 C C . ARG A 1 203 ? -2.469 11.677 8.070 1.00 90.44 203 ARG A C 1
ATOM 1694 O O . ARG A 1 203 ? -2.438 12.532 7.175 1.00 90.44 203 ARG A O 1
ATOM 1701 N N . ILE A 1 204 ? -3.292 10.637 8.028 1.00 88.75 204 ILE A N 1
ATOM 1702 C CA . ILE A 1 204 ? -4.253 10.430 6.951 1.00 88.75 204 ILE A CA 1
ATOM 1703 C C . ILE A 1 204 ? -5.485 11.269 7.289 1.00 88.75 204 ILE A C 1
ATOM 1705 O O . ILE A 1 204 ? -6.390 10.819 7.983 1.00 88.75 204 ILE A O 1
ATOM 1709 N N . LYS A 1 205 ? -5.516 12.507 6.778 1.00 89.12 205 LYS A N 1
ATOM 1710 C CA . LYS A 1 205 ? -6.527 13.528 7.124 1.00 89.12 205 LYS A CA 1
ATOM 1711 C C . LYS A 1 205 ? -7.969 13.016 7.145 1.00 89.12 205 LYS A C 1
ATOM 1713 O O . LYS A 1 205 ? -8.754 13.425 7.987 1.00 89.12 205 LYS A O 1
ATOM 1718 N N . TRP A 1 206 ? -8.340 12.162 6.192 1.00 88.00 206 TRP A N 1
ATOM 1719 C CA . TRP A 1 206 ? -9.713 11.677 6.099 1.00 88.00 206 TRP A CA 1
ATOM 1720 C C . TRP A 1 206 ? -10.049 10.643 7.188 1.00 88.00 206 TRP A C 1
ATOM 1722 O O . TRP A 1 206 ? -11.184 10.638 7.651 1.00 88.00 206 TRP A O 1
ATOM 1732 N N . LEU A 1 207 ? -9.081 9.827 7.627 1.00 87.31 207 LEU A N 1
ATOM 1733 C CA . LEU A 1 207 ? -9.260 8.923 8.767 1.00 87.31 207 LEU A CA 1
ATOM 1734 C C . LEU A 1 207 ? -9.407 9.728 10.059 1.00 87.31 207 LEU A C 1
ATOM 1736 O O . LEU A 1 207 ? -10.352 9.498 10.804 1.00 87.31 207 LEU A O 1
ATOM 1740 N N . ASP A 1 208 ? -8.557 10.733 10.277 1.00 85.25 208 ASP A N 1
ATOM 1741 C CA . ASP A 1 208 ? -8.645 11.595 11.466 1.00 85.25 208 ASP A CA 1
ATOM 1742 C C . ASP A 1 208 ? -9.992 12.330 11.555 1.00 85.25 208 ASP A C 1
ATOM 1744 O O . ASP A 1 208 ? -10.593 12.414 12.627 1.00 85.25 208 ASP A O 1
ATOM 1748 N N . ASN A 1 209 ? -10.506 12.806 10.412 1.00 84.75 209 ASN A N 1
ATOM 1749 C CA . ASN A 1 209 ? -11.825 13.435 10.338 1.00 84.75 209 ASN A CA 1
ATOM 1750 C C . ASN A 1 209 ? -12.955 12.490 10.769 1.00 84.75 209 ASN A C 1
ATOM 1752 O O . ASN A 1 209 ? -13.938 12.958 11.338 1.00 84.75 209 ASN A O 1
ATOM 1756 N N . LEU A 1 210 ? -12.840 11.191 10.474 1.00 79.62 210 LEU A N 1
ATOM 1757 C CA . LEU A 1 210 ? -13.837 10.194 10.867 1.00 79.62 210 LEU A CA 1
ATOM 1758 C C . LEU A 1 210 ? -13.696 9.782 12.331 1.00 79.62 210 LEU A C 1
ATOM 1760 O O . LEU A 1 210 ? -14.702 9.599 12.996 1.00 79.62 210 LEU A O 1
ATOM 1764 N N . VAL A 1 211 ? -12.469 9.706 12.845 1.00 81.31 211 VAL A N 1
ATOM 1765 C CA . VAL A 1 211 ? -12.178 9.346 14.245 1.00 81.31 211 VAL A CA 1
ATOM 1766 C C . VAL A 1 211 ? -12.468 10.513 15.216 1.00 81.31 211 VAL A C 1
ATOM 1768 O O . VAL A 1 211 ? -12.327 10.381 16.430 1.00 81.31 211 VAL A O 1
ATOM 1771 N N . GLY A 1 212 ? -12.890 11.678 14.706 1.00 62.59 212 GLY A N 1
ATOM 1772 C CA . GLY A 1 212 ? -13.360 12.803 15.520 1.00 62.59 212 GLY A CA 1
ATOM 1773 C C . GLY A 1 212 ? -12.258 13.565 16.265 1.00 62.59 212 GLY A C 1
ATOM 1774 O O . GLY A 1 212 ? -12.563 14.332 17.180 1.00 62.59 212 GLY A O 1
ATOM 1775 N N . ARG A 1 213 ? -10.984 13.390 15.889 1.00 58.06 213 ARG A N 1
ATOM 1776 C CA . ARG A 1 213 ? -9.839 14.068 16.521 1.00 58.06 213 ARG A CA 1
ATOM 1777 C C . ARG A 1 213 ? -9.315 15.162 15.589 1.00 58.06 213 ARG A C 1
ATOM 1779 O O . ARG A 1 213 ? -8.652 14.870 14.599 1.00 58.06 213 ARG A O 1
ATOM 1786 N N . LYS A 1 214 ? -9.690 16.412 15.881 1.00 47.78 214 LYS A N 1
ATOM 1787 C CA . LYS A 1 214 ? -9.161 17.630 15.242 1.00 47.78 214 LYS A CA 1
ATOM 1788 C C . LYS A 1 214 ? -7.885 18.099 15.923 1.00 47.78 214 LYS A C 1
ATOM 1790 O O . LYS A 1 214 ? -7.848 18.027 17.170 1.00 47.78 214 LYS A O 1
#

Organism: NCBI:txid2022802

Sequence (214 aa):
MTDWYRRKTWTKTDEEEYFAKLGRARKDGRAQYLRVQAIELIETKDKNLLSVAEKLLNKILTEYPDNRIEKSQTFNSLGEIYKLREDYDTALGYFQKSLDFEKEFPNLITTAYLNFSEIVVRAKKIELYDKVENLLTEKINEDTLKFPVQNYIIYSVMTVISEYKGDFEHSKIYADLAEKNATTQTNSLWNPHKNKFGIVKDRIKWLDNLVGRK

Foldseek 3Di:
DDDLLQDLDDDPVSVVSSVVVLVVDDPVCNLVSLQNSLVNPLVNLDLVSLVVSLVSLVCCCVVVVVPLLSVLSSLQSPLSSCVSVVVLVSSLVSLVVSVVSCVVVVVNDDCSLLSNLLSCLVVVVVVCLVVNLVSLVVVVPDPDFDALLSLLSSLLSVLSSCVVVVVNVSNVVSLVSNVCSQPDQFGPDPDPVCRRPRGNPDDPVVSCVSSVHD

Radius of gyration: 18.55 Å; chains: 1; bounding box: 46×37×48 Å

InterPro domains:
  IPR011990 Tetratricopeptide-like helical domain superfamily [G3DSA:1.25.40.10] (25-192)
  IPR011990 Tetratricopeptide-like helical domain superfamily [SSF48452] (17-115)
  IPR019734 Tetratricopeptide repeat [PS50005] (72-105)
  IPR019734 Tetratricopeptide repeat [SM00028] (72-105)

Secondary structure (DSSP, 8-state):
---TT--S---HHHHHHHHHHHHHS-GGGHHHHHHHHHHHHHHT--HHHHHHHHHHHHHHHHH-TT-HHHHHHHHHHHHHHHHHTT-HHHHHHHHHHHHHHHHHSTT---SHHHHHHHHHHHTT-GGGHHHHHHHHHHHHHS-S---HHHHHHHHHHHHHHHHHTT-HHHHHHHHHHHHHHHH----S-S-TTTTTTT--SS--HHHHHHTT--